Protein AF-A0A396YQP3-F1 (afdb_monomer_lite)

Sequence (193 aa):
MCEIFDFIEGYGLYNLMKDAFTGGLAYLTYWTARSALNTWKKELAGKDKYMLSKRILMNIYSYRADIRQLRTPIQFAEIGYGSDRASQQEDSILNNRWQAVSDQFSKLELDFLEAIVVYGNHMNEYLKKLQSYHWNLWITYLGYTVNKDKGTREGLYSKLFYNIQDVSGSEDLELKDLVQAIEHLLENYLSRN

Structure (mmCIF, N/CA/C/O backbone):
data_AF-A0A396YQP3-F1
#
_entry.id   AF-A0A396YQP3-F1
#
loop_
_atom_site.group_PDB
_atom_site.id
_atom_site.type_symbol
_atom_site.label_atom_id
_atom_site.label_alt_id
_atom_site.label_comp_id
_atom_site.label_asym_id
_atom_site.label_entity_id
_atom_site.label_seq_id
_atom_site.pdbx_PDB_ins_code
_atom_site.Cartn_x
_atom_site.Cartn_y
_atom_site.Cartn_z
_atom_site.occupancy
_atom_site.B_iso_or_equiv
_atom_site.auth_seq_id
_atom_site.auth_comp_id
_atom_site.auth_asym_id
_atom_site.auth_atom_id
_atom_site.pdbx_PDB_model_num
ATOM 1 N N . MET A 1 1 ? 36.920 7.978 -78.384 1.00 51.62 1 MET A N 1
ATOM 2 C CA . MET A 1 1 ? 36.629 6.723 -77.652 1.00 51.62 1 MET A CA 1
ATOM 3 C C . MET A 1 1 ? 37.117 6.776 -76.199 1.00 51.62 1 MET A C 1
ATOM 5 O O . MET A 1 1 ? 36.498 6.116 -75.384 1.00 51.62 1 MET A O 1
ATOM 9 N N . CYS A 1 2 ? 38.125 7.597 -75.851 1.00 56.06 2 CYS A N 1
ATOM 10 C CA . CYS A 1 2 ? 38.548 7.800 -74.453 1.00 56.06 2 CYS A CA 1
ATOM 11 C C . CYS A 1 2 ? 37.541 8.599 -73.598 1.00 56.06 2 CYS A C 1
ATOM 13 O O . CYS A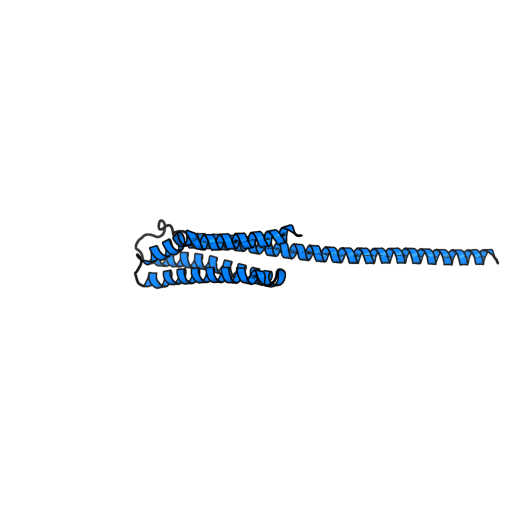 1 2 ? 37.224 8.173 -72.500 1.00 56.06 2 CYS A O 1
ATOM 15 N N . GLU A 1 3 ? 36.927 9.666 -74.125 1.00 53.19 3 GLU A N 1
ATOM 16 C CA . GLU A 1 3 ? 36.041 10.536 -73.317 1.00 53.19 3 GLU A CA 1
ATOM 17 C C . GLU A 1 3 ? 34.741 9.869 -72.819 1.00 53.19 3 GLU A C 1
ATOM 19 O O . GLU A 1 3 ? 34.180 10.272 -71.805 1.00 53.19 3 GLU A O 1
ATOM 24 N N . ILE A 1 4 ? 34.257 8.824 -73.503 1.00 56.56 4 ILE A N 1
ATOM 25 C CA . ILE A 1 4 ? 33.073 8.060 -73.066 1.00 56.56 4 ILE A CA 1
ATOM 26 C C . ILE A 1 4 ? 33.443 7.098 -71.927 1.00 56.56 4 ILE A C 1
ATOM 28 O O . ILE A 1 4 ? 32.621 6.838 -71.054 1.00 56.56 4 ILE A O 1
ATOM 32 N N . PHE A 1 5 ? 34.680 6.594 -71.913 1.00 54.44 5 PHE A N 1
ATOM 33 C CA . PHE A 1 5 ? 35.165 5.686 -70.877 1.00 54.44 5 PHE A CA 1
ATOM 34 C C . PHE A 1 5 ? 35.395 6.441 -69.558 1.00 54.44 5 PHE A C 1
ATOM 36 O O . PHE A 1 5 ? 34.906 6.005 -68.518 1.00 54.44 5 PHE A O 1
ATOM 43 N N . ASP A 1 6 ? 35.980 7.642 -69.629 1.00 56.50 6 ASP A N 1
ATOM 44 C CA . ASP A 1 6 ? 36.178 8.529 -68.471 1.00 56.50 6 ASP A CA 1
ATOM 45 C C . ASP A 1 6 ? 34.841 9.005 -67.859 1.00 56.50 6 ASP A C 1
ATOM 47 O O . ASP A 1 6 ? 34.700 9.118 -66.639 1.00 56.50 6 ASP A O 1
ATOM 51 N N . PHE A 1 7 ? 33.815 9.236 -68.691 1.00 55.84 7 PHE A N 1
ATOM 52 C CA . PHE A 1 7 ? 32.469 9.598 -68.228 1.00 55.84 7 PHE A CA 1
ATOM 53 C C . PHE A 1 7 ? 31.749 8.430 -67.529 1.00 55.84 7 PHE A C 1
ATOM 55 O O . PHE A 1 7 ? 31.071 8.643 -66.522 1.00 55.84 7 PHE A O 1
ATOM 62 N N . ILE A 1 8 ? 31.909 7.195 -68.024 1.00 59.94 8 ILE A N 1
ATOM 63 C CA . ILE A 1 8 ? 31.316 5.984 -67.428 1.00 59.94 8 ILE A CA 1
ATOM 64 C C . ILE A 1 8 ? 31.996 5.635 -66.095 1.00 59.94 8 ILE A C 1
ATOM 66 O O . ILE A 1 8 ? 31.300 5.325 -65.123 1.00 59.94 8 ILE A O 1
ATOM 70 N N . GLU A 1 9 ? 33.326 5.742 -66.008 1.00 61.75 9 GLU A N 1
ATOM 71 C CA . GLU A 1 9 ? 34.064 5.531 -64.755 1.00 61.75 9 GLU A CA 1
ATOM 72 C C . GLU A 1 9 ? 33.707 6.586 -63.695 1.00 61.75 9 GLU A C 1
ATOM 74 O O . GLU A 1 9 ? 33.453 6.239 -62.537 1.00 61.75 9 GLU A O 1
ATOM 79 N N . GLY A 1 10 ? 33.571 7.859 -64.090 1.00 66.31 10 GLY A N 1
ATOM 80 C CA . GLY A 1 10 ? 33.130 8.934 -63.195 1.00 66.31 10 GLY A CA 1
ATOM 81 C C . GLY A 1 10 ? 31.710 8.735 -62.646 1.00 66.31 10 GLY A C 1
ATOM 82 O O . GLY A 1 10 ? 31.458 8.977 -61.462 1.00 66.31 10 GLY A O 1
ATOM 83 N N . TYR A 1 11 ? 30.783 8.234 -63.472 1.00 70.69 11 TYR A N 1
ATOM 84 C CA . TYR A 1 11 ? 29.400 7.955 -63.062 1.00 70.69 11 TYR A CA 1
ATOM 85 C C . TYR A 1 11 ? 29.303 6.759 -62.100 1.00 70.69 11 TYR A C 1
ATOM 87 O O . TYR A 1 11 ? 28.527 6.786 -61.141 1.00 70.69 11 TYR A O 1
ATOM 95 N N . GLY A 1 12 ? 30.113 5.717 -62.324 1.00 73.31 12 GLY A N 1
ATOM 96 C CA . GLY A 1 12 ? 30.209 4.555 -61.436 1.00 73.31 12 GLY A CA 1
ATOM 97 C C . GLY A 1 12 ? 30.782 4.911 -60.062 1.00 73.31 12 GLY A C 1
ATOM 98 O O . GLY A 1 12 ? 30.216 4.521 -59.038 1.00 73.31 12 GLY A O 1
ATOM 99 N N . LEU A 1 13 ? 31.849 5.718 -60.029 1.00 74.25 13 LEU A N 1
ATOM 100 C CA . LEU A 1 13 ? 32.476 6.176 -58.786 1.00 74.25 13 LEU A CA 1
ATOM 101 C C . LEU A 1 13 ? 31.535 7.076 -57.962 1.00 74.25 13 LEU A C 1
ATOM 103 O O . LEU A 1 13 ? 31.462 6.941 -56.740 1.00 74.25 13 LEU A O 1
ATOM 107 N N . TYR A 1 14 ? 30.777 7.964 -58.620 1.00 80.62 14 TYR A N 1
ATOM 108 C CA . TYR A 1 14 ? 29.777 8.816 -57.966 1.00 80.62 14 TYR A CA 1
ATOM 109 C C . TYR A 1 14 ? 28.646 8.002 -57.326 1.00 80.62 14 TYR A C 1
ATOM 111 O O . TYR A 1 14 ? 28.297 8.246 -56.170 1.00 80.62 14 TYR A O 1
ATOM 119 N N . ASN A 1 15 ? 28.097 7.016 -58.042 1.00 81.25 15 ASN A N 1
ATOM 120 C CA . ASN A 1 15 ? 27.035 6.162 -57.507 1.00 81.25 15 ASN A CA 1
ATOM 121 C C . ASN A 1 15 ? 27.530 5.324 -56.319 1.00 81.25 15 ASN A C 1
ATOM 123 O O . ASN A 1 15 ? 26.859 5.282 -55.293 1.00 81.25 15 ASN A O 1
ATOM 127 N N . LEU A 1 16 ? 28.744 4.767 -56.395 1.00 78.75 16 LEU A N 1
ATOM 128 C CA . LEU A 1 16 ? 29.364 4.054 -55.272 1.00 78.75 16 LEU A CA 1
ATOM 129 C C . LEU A 1 16 ? 29.562 4.951 -54.042 1.00 78.75 16 LEU A C 1
ATOM 131 O O . LEU A 1 16 ? 29.260 4.537 -52.923 1.00 78.75 16 LEU A O 1
ATOM 135 N N . MET A 1 17 ? 30.029 6.190 -54.228 1.00 81.62 17 MET A N 1
ATOM 136 C CA . MET A 1 17 ? 30.163 7.152 -53.127 1.00 81.62 17 MET A CA 1
ATOM 137 C C . MET A 1 17 ? 28.805 7.548 -52.536 1.00 81.62 17 MET A C 1
ATOM 139 O O . MET A 1 17 ? 28.664 7.630 -51.315 1.00 81.62 17 MET A O 1
ATOM 143 N N . LYS A 1 18 ? 27.793 7.767 -53.380 1.00 84.12 18 LYS A N 1
ATOM 144 C CA . LYS A 1 18 ? 26.427 8.094 -52.958 1.00 84.12 18 LYS A CA 1
AT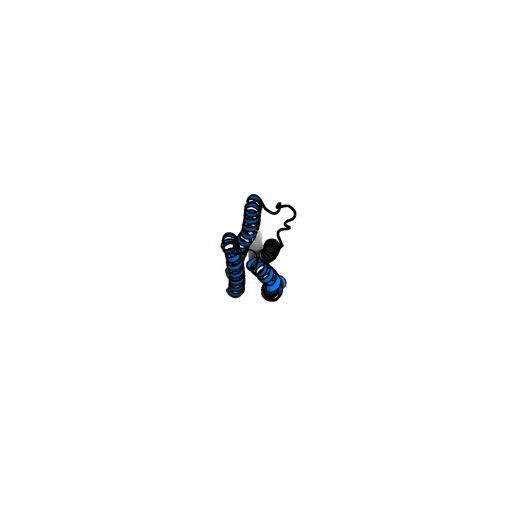OM 145 C C . LYS A 1 18 ? 25.785 6.951 -52.171 1.00 84.12 18 LYS A C 1
ATOM 147 O O . LYS A 1 18 ? 25.151 7.206 -51.145 1.00 84.12 18 LYS A O 1
ATOM 152 N N . ASP A 1 19 ? 25.972 5.711 -52.607 1.00 83.62 19 ASP A N 1
ATOM 153 C CA . ASP A 1 19 ? 25.446 4.527 -51.929 1.00 83.62 19 ASP A CA 1
ATOM 154 C C . ASP A 1 19 ? 26.184 4.275 -50.610 1.00 83.62 19 ASP A C 1
ATOM 156 O O . ASP A 1 19 ? 25.544 4.000 -49.594 1.00 83.62 19 ASP A O 1
ATOM 160 N N . ALA A 1 20 ? 27.506 4.480 -50.571 1.00 82.25 20 ALA A N 1
ATOM 161 C CA . ALA A 1 20 ? 28.285 4.428 -49.333 1.00 82.25 20 ALA A CA 1
ATOM 162 C C . ALA A 1 20 ? 27.837 5.500 -48.326 1.00 82.25 20 ALA A C 1
ATOM 164 O O . ALA A 1 20 ? 27.684 5.213 -47.137 1.00 82.25 20 ALA A O 1
ATOM 165 N N . PHE A 1 21 ? 27.564 6.721 -48.793 1.00 86.94 21 PHE A N 1
ATOM 166 C CA . PHE A 1 21 ? 27.053 7.800 -47.950 1.00 86.94 21 PHE A CA 1
ATOM 167 C C . PHE A 1 21 ? 25.638 7.502 -47.440 1.00 86.94 21 PHE A C 1
ATOM 169 O O . PHE A 1 21 ? 25.362 7.645 -46.249 1.00 86.94 21 PHE A O 1
ATOM 176 N N . THR A 1 22 ? 24.753 7.014 -48.310 1.00 86.62 22 THR A N 1
ATOM 177 C CA . THR A 1 22 ? 23.375 6.649 -47.947 1.00 86.62 22 THR A CA 1
ATOM 178 C C . THR A 1 22 ? 23.355 5.470 -46.965 1.00 86.62 22 THR A C 1
ATOM 180 O O . THR A 1 22 ? 22.610 5.498 -45.985 1.00 86.62 22 THR A O 1
ATOM 183 N N . GLY A 1 23 ? 24.221 4.470 -47.158 1.00 85.94 23 GLY A N 1
ATOM 184 C CA . GLY A 1 23 ? 24.411 3.355 -46.227 1.00 85.94 23 GLY A CA 1
ATOM 185 C C . GLY A 1 23 ? 24.974 3.800 -44.875 1.00 85.94 23 GLY A C 1
ATOM 186 O O . GLY A 1 23 ? 24.492 3.358 -43.832 1.00 85.94 23 GLY A O 1
ATOM 187 N N . GLY A 1 24 ? 25.934 4.730 -44.877 1.00 82.12 24 GLY A N 1
ATOM 188 C CA . GLY A 1 24 ? 26.465 5.348 -43.660 1.00 82.12 24 GLY A CA 1
ATOM 189 C C . GLY A 1 24 ? 25.394 6.106 -42.872 1.00 82.12 24 GLY A C 1
ATOM 190 O O . GLY A 1 24 ? 25.274 5.923 -41.660 1.00 82.12 24 GLY A O 1
ATOM 191 N N . LEU A 1 25 ? 24.555 6.889 -43.557 1.00 83.56 25 LEU A N 1
ATOM 192 C CA . LEU A 1 25 ? 23.411 7.565 -42.940 1.00 83.56 25 LEU A CA 1
ATOM 193 C C . LEU A 1 25 ? 22.402 6.566 -42.362 1.00 83.56 25 LEU A C 1
ATOM 195 O O . LEU A 1 25 ? 22.003 6.712 -41.209 1.00 83.56 25 LEU A O 1
ATOM 199 N N . ALA A 1 26 ? 22.041 5.522 -43.112 1.00 83.88 26 ALA A N 1
ATOM 200 C CA . ALA A 1 26 ? 21.119 4.489 -42.641 1.00 83.88 26 ALA A CA 1
ATOM 201 C C . ALA A 1 26 ? 21.642 3.773 -41.382 1.00 83.88 26 ALA A C 1
ATOM 203 O O . ALA A 1 26 ? 20.882 3.526 -40.443 1.00 83.88 26 ALA A O 1
ATOM 204 N N . TYR A 1 27 ? 22.948 3.496 -41.321 1.00 87.75 27 TYR A N 1
ATOM 205 C CA . TYR A 1 27 ? 23.588 2.913 -40.143 1.00 87.75 27 TYR A CA 1
ATOM 206 C C . TYR A 1 27 ? 23.539 3.849 -38.924 1.00 87.75 27 TYR A C 1
ATOM 208 O O . TYR A 1 27 ? 23.185 3.414 -37.825 1.00 87.75 27 TYR A O 1
ATOM 216 N N . LEU A 1 28 ? 23.823 5.143 -39.108 1.00 82.69 28 LEU A N 1
ATOM 217 C CA . LEU A 1 28 ? 23.719 6.144 -38.039 1.00 82.69 28 LEU A CA 1
ATOM 218 C C . LEU A 1 28 ? 22.277 6.293 -37.534 1.00 82.69 28 LEU A C 1
ATOM 220 O O . LEU A 1 28 ? 22.048 6.352 -36.323 1.00 82.69 28 LEU A O 1
ATOM 224 N N . THR A 1 29 ? 21.289 6.292 -38.433 1.00 82.81 29 THR A N 1
ATOM 225 C CA . THR A 1 29 ? 19.867 6.311 -38.061 1.00 82.81 29 THR A CA 1
ATOM 226 C C . THR A 1 29 ? 19.481 5.055 -37.280 1.00 82.81 29 THR A C 1
ATOM 228 O O . THR A 1 29 ? 18.824 5.151 -36.246 1.00 82.81 29 THR A O 1
ATOM 231 N N . TYR A 1 30 ? 19.935 3.875 -37.708 1.00 88.75 30 TYR A N 1
ATOM 232 C CA . TYR A 1 30 ? 19.693 2.628 -36.981 1.00 88.75 30 TYR A CA 1
ATOM 233 C C . TYR A 1 30 ? 20.299 2.657 -35.569 1.00 88.75 30 TYR A C 1
ATOM 235 O O . TYR A 1 30 ? 19.640 2.293 -34.591 1.00 88.75 30 TYR A O 1
ATOM 243 N N . TRP A 1 31 ? 21.544 3.118 -35.440 1.00 87.19 31 TRP A N 1
ATOM 244 C CA . TRP A 1 31 ? 22.248 3.159 -34.160 1.00 87.19 31 TRP A CA 1
ATOM 245 C C . TRP A 1 31 ? 21.629 4.163 -33.177 1.00 87.19 31 TRP A C 1
ATOM 247 O O . TRP A 1 31 ? 21.433 3.846 -31.998 1.00 87.19 31 TRP A O 1
ATOM 257 N N . THR A 1 32 ? 21.261 5.351 -33.660 1.00 85.12 32 THR A N 1
ATOM 258 C CA . THR A 1 32 ? 20.575 6.366 -32.847 1.00 85.12 32 THR A CA 1
ATOM 259 C C . THR A 1 32 ? 19.182 5.899 -32.425 1.00 85.12 32 THR A C 1
ATOM 261 O O . THR A 1 32 ? 18.857 5.996 -31.243 1.00 85.12 32 THR A O 1
ATOM 264 N N . ALA A 1 33 ? 18.401 5.285 -33.322 1.00 86.06 33 ALA A N 1
ATOM 265 C CA . ALA A 1 33 ? 17.095 4.709 -32.993 1.00 86.06 33 ALA A CA 1
ATOM 266 C C . ALA A 1 33 ? 17.195 3.592 -31.939 1.00 86.06 33 ALA A C 1
ATOM 268 O O . ALA A 1 33 ? 16.410 3.551 -30.989 1.00 86.06 33 ALA A O 1
ATOM 269 N N . ARG A 1 34 ? 18.196 2.709 -32.053 1.00 84.44 34 ARG A N 1
ATOM 270 C CA . ARG A 1 34 ? 18.444 1.651 -31.062 1.00 84.44 34 ARG A CA 1
ATOM 271 C C . ARG A 1 34 ? 18.805 2.225 -29.690 1.00 84.44 34 ARG A C 1
ATOM 273 O O . ARG A 1 34 ? 18.342 1.718 -28.669 1.00 84.44 34 ARG A O 1
ATOM 280 N N . SER A 1 35 ? 19.621 3.273 -29.665 1.00 78.75 35 SER A N 1
ATOM 281 C CA . SER A 1 35 ? 20.033 3.939 -28.426 1.00 78.75 35 SER A CA 1
ATOM 282 C C . SER A 1 35 ? 18.861 4.676 -27.776 1.00 78.75 35 SER A C 1
ATOM 284 O O . SER A 1 35 ? 18.627 4.500 -26.583 1.00 78.75 35 SER A O 1
ATOM 286 N N . ALA A 1 36 ? 18.060 5.396 -28.568 1.00 75.44 36 ALA A N 1
ATOM 287 C CA . ALA A 1 36 ? 16.841 6.059 -28.113 1.00 75.44 36 ALA A CA 1
ATOM 288 C C . ALA A 1 36 ? 15.841 5.062 -27.509 1.00 75.44 36 ALA A C 1
ATOM 290 O O . ALA A 1 36 ? 15.339 5.288 -26.413 1.00 75.44 36 ALA A O 1
ATOM 291 N N . LEU A 1 37 ? 15.626 3.912 -28.158 1.00 81.00 37 LEU A N 1
ATOM 292 C CA . LEU A 1 37 ? 14.744 2.863 -27.642 1.00 81.00 37 LEU A CA 1
ATOM 293 C C . LEU A 1 37 ? 15.210 2.328 -26.280 1.00 81.00 37 LEU A C 1
ATOM 295 O O . LEU A 1 37 ? 14.394 2.084 -25.392 1.00 81.00 37 LEU A O 1
ATOM 299 N N . ASN A 1 38 ? 16.517 2.136 -26.105 1.00 74.56 38 ASN A N 1
ATOM 300 C CA . ASN A 1 38 ? 17.069 1.682 -24.831 1.00 74.56 38 ASN A CA 1
ATOM 301 C C . ASN A 1 38 ? 16.907 2.736 -23.732 1.00 74.56 38 ASN A C 1
ATOM 303 O O . ASN A 1 38 ? 16.587 2.377 -22.599 1.00 74.56 38 ASN A O 1
ATOM 307 N N . THR A 1 39 ? 17.096 4.016 -24.056 1.00 75.81 39 THR A N 1
ATOM 308 C CA . THR A 1 39 ? 16.854 5.124 -23.124 1.00 75.81 39 THR A CA 1
ATOM 309 C C . THR A 1 39 ? 15.382 5.196 -22.731 1.00 75.81 39 THR A C 1
ATOM 311 O O . THR A 1 39 ? 15.079 5.186 -21.544 1.00 75.81 39 THR A O 1
ATOM 314 N N . TRP A 1 40 ? 14.461 5.130 -23.694 1.00 76.12 40 TRP A N 1
ATOM 315 C CA . TRP A 1 40 ? 13.021 5.154 -23.421 1.00 76.12 40 TRP A CA 1
ATOM 316 C C . TRP A 1 40 ? 12.579 3.994 -22.539 1.00 76.12 40 TRP A C 1
ATOM 318 O O . TRP A 1 40 ? 11.800 4.185 -21.615 1.00 76.12 40 TRP A O 1
ATOM 328 N N . LYS A 1 41 ? 13.111 2.787 -22.768 1.00 70.75 41 LYS A N 1
ATOM 329 C CA . LYS A 1 41 ? 12.841 1.637 -21.894 1.00 70.75 41 LYS A CA 1
ATOM 330 C C . LYS A 1 41 ? 13.290 1.886 -20.454 1.00 70.75 41 LYS A C 1
ATOM 332 O O . LYS A 1 41 ? 12.586 1.489 -19.530 1.00 70.75 41 LYS A O 1
ATOM 337 N N . LYS A 1 42 ? 14.444 2.532 -20.257 1.00 75.94 42 LYS A N 1
ATOM 338 C CA . LYS A 1 42 ? 14.938 2.892 -18.920 1.00 75.94 42 LYS A CA 1
ATOM 339 C C . LYS A 1 42 ? 14.064 3.961 -18.266 1.00 75.94 42 LYS A C 1
ATOM 341 O O . LYS A 1 42 ? 13.711 3.804 -17.104 1.00 75.94 42 LYS A O 1
ATOM 346 N N . GLU A 1 43 ? 13.678 4.993 -19.010 1.00 75.81 43 GLU A N 1
ATOM 347 C CA . GLU A 1 43 ? 12.790 6.058 -18.527 1.00 75.81 43 GLU A CA 1
ATOM 348 C C . GLU A 1 43 ? 11.402 5.524 -18.154 1.00 75.81 43 GLU A C 1
ATOM 350 O O . GLU A 1 43 ? 10.888 5.849 -17.087 1.00 75.81 43 GLU A O 1
ATOM 355 N N . LEU A 1 44 ? 10.820 4.654 -18.987 1.00 71.38 44 LEU A N 1
ATOM 356 C CA . LEU A 1 44 ? 9.555 3.968 -18.707 1.00 71.38 44 LEU A CA 1
ATOM 357 C C . LEU A 1 44 ? 9.652 3.131 -17.430 1.00 71.38 44 LEU A C 1
ATOM 359 O O . LEU A 1 44 ? 8.838 3.299 -16.529 1.00 71.38 44 LEU A O 1
ATOM 363 N N . ALA A 1 45 ? 10.698 2.310 -17.301 1.00 75.94 45 ALA A N 1
ATOM 364 C CA . ALA A 1 45 ? 10.912 1.513 -16.096 1.00 75.94 45 ALA A CA 1
ATOM 365 C C . ALA A 1 45 ? 11.113 2.383 -14.839 1.00 75.94 45 ALA A C 1
ATOM 367 O O . ALA A 1 45 ? 10.658 2.019 -13.755 1.00 75.94 45 ALA A O 1
ATOM 368 N N . GLY A 1 46 ? 11.784 3.533 -14.968 1.00 81.44 46 GLY A N 1
ATOM 369 C CA . GLY A 1 46 ? 11.930 4.508 -13.885 1.00 81.44 46 GLY A CA 1
ATOM 370 C C . GLY A 1 46 ? 10.596 5.150 -13.498 1.00 81.44 46 GLY A C 1
ATOM 371 O O . GLY A 1 46 ? 10.284 5.261 -12.313 1.00 81.44 46 GLY A O 1
ATOM 372 N N . LYS A 1 47 ? 9.775 5.508 -14.490 1.00 81.62 47 LYS A N 1
ATOM 373 C CA . LYS A 1 47 ? 8.446 6.091 -14.289 1.00 81.62 47 LYS A CA 1
ATOM 374 C C . LYS A 1 47 ? 7.483 5.113 -13.622 1.00 81.62 47 LYS A C 1
ATOM 376 O O . LYS A 1 47 ? 6.777 5.516 -12.701 1.00 81.62 47 LYS A O 1
ATOM 381 N N . ASP A 1 48 ? 7.473 3.850 -14.037 1.00 83.69 48 ASP A N 1
ATOM 382 C CA . ASP A 1 48 ? 6.605 2.826 -13.447 1.00 83.69 48 ASP A CA 1
ATOM 383 C C . ASP A 1 48 ? 6.960 2.595 -11.974 1.00 83.69 48 ASP A C 1
ATOM 385 O O . ASP A 1 48 ? 6.085 2.626 -11.109 1.00 83.69 48 ASP A O 1
ATOM 389 N N . LYS A 1 49 ? 8.261 2.501 -11.662 1.00 84.06 49 LYS A N 1
ATOM 390 C CA . LYS A 1 49 ? 8.757 2.450 -10.277 1.00 84.06 49 LYS A CA 1
ATOM 391 C C . LYS A 1 49 ? 8.352 3.685 -9.475 1.00 84.06 49 LYS A C 1
ATOM 393 O O . LYS A 1 49 ? 7.866 3.558 -8.358 1.00 84.06 49 LYS A O 1
ATOM 398 N N . TYR A 1 50 ? 8.516 4.882 -10.036 1.00 81.69 50 TYR A N 1
ATOM 399 C CA . TYR A 1 50 ? 8.109 6.123 -9.374 1.00 81.69 50 TYR A CA 1
ATOM 400 C C . TYR A 1 50 ? 6.607 6.130 -9.050 1.00 81.69 50 TYR A C 1
ATOM 402 O O . TYR A 1 50 ? 6.206 6.458 -7.931 1.00 81.69 50 TYR A O 1
ATOM 410 N N . MET A 1 51 ? 5.772 5.751 -10.020 1.00 86.06 51 MET A N 1
ATOM 411 C CA . MET A 1 51 ? 4.319 5.724 -9.863 1.00 86.06 51 MET A CA 1
ATOM 412 C C . MET A 1 51 ? 3.885 4.697 -8.817 1.00 86.06 51 MET A C 1
ATOM 414 O O . MET A 1 51 ? 3.017 5.010 -8.002 1.00 86.06 51 MET A O 1
ATOM 418 N N . LEU A 1 52 ? 4.517 3.520 -8.795 1.00 88.81 52 LEU A N 1
ATOM 419 C CA . LEU A 1 52 ? 4.275 2.492 -7.786 1.00 88.81 52 LEU A CA 1
ATOM 420 C C . LEU A 1 52 ? 4.657 2.981 -6.382 1.00 88.81 52 LEU A C 1
ATOM 422 O O . LEU A 1 52 ? 3.817 2.949 -5.484 1.00 88.81 52 LEU A O 1
ATOM 426 N N . SER A 1 53 ? 5.866 3.527 -6.202 1.00 84.81 53 SER A N 1
ATOM 427 C CA . SER A 1 53 ? 6.302 4.116 -4.926 1.00 84.81 53 SER A CA 1
ATOM 428 C C . SER A 1 53 ? 5.330 5.190 -4.431 1.00 84.81 53 SER A C 1
ATOM 430 O O . SER A 1 53 ? 4.915 5.181 -3.273 1.00 84.81 53 SER A O 1
ATOM 432 N N . LYS A 1 54 ? 4.929 6.112 -5.315 1.00 85.44 54 LYS A N 1
ATOM 433 C CA . LYS A 1 54 ? 3.985 7.186 -4.987 1.00 85.44 54 LYS A CA 1
ATOM 434 C C . LYS A 1 54 ? 2.624 6.634 -4.563 1.00 85.44 54 LYS A C 1
ATOM 436 O O . LYS A 1 54 ? 2.034 7.144 -3.612 1.00 85.44 54 LYS A O 1
ATOM 441 N N . ARG A 1 55 ? 2.124 5.611 -5.260 1.00 91.19 55 ARG A N 1
ATOM 442 C CA . ARG A 1 55 ? 0.828 4.988 -4.969 1.00 91.19 55 ARG A CA 1
ATOM 443 C C . ARG A 1 55 ? 0.837 4.283 -3.615 1.00 91.19 55 ARG A C 1
ATOM 445 O O . ARG A 1 55 ? -0.063 4.535 -2.819 1.00 91.19 55 ARG A O 1
ATOM 452 N N . ILE A 1 56 ? 1.898 3.528 -3.317 1.00 88.19 56 ILE A N 1
ATOM 453 C CA . ILE A 1 56 ? 2.117 2.900 -2.005 1.00 88.19 56 ILE A CA 1
ATOM 454 C C . ILE A 1 56 ? 2.110 3.958 -0.902 1.00 88.19 56 ILE A C 1
ATOM 456 O O . ILE A 1 56 ? 1.358 3.830 0.058 1.00 88.19 56 ILE A O 1
ATOM 460 N N . LEU A 1 57 ? 2.888 5.035 -1.059 1.00 83.88 57 LEU A N 1
ATOM 461 C CA . LEU A 1 57 ? 2.944 6.123 -0.078 1.00 83.88 57 LEU A CA 1
ATOM 462 C C . LEU A 1 57 ? 1.563 6.728 0.172 1.00 83.88 57 LEU A C 1
ATOM 464 O O . LEU A 1 57 ? 1.110 6.783 1.313 1.00 83.88 57 LEU A O 1
ATOM 468 N N . MET A 1 58 ? 0.864 7.134 -0.890 1.00 87.06 58 MET A N 1
ATOM 469 C CA . MET A 1 58 ? -0.486 7.690 -0.774 1.00 87.06 58 MET A CA 1
ATOM 470 C C . MET A 1 58 ? -1.431 6.726 -0.051 1.00 87.06 58 MET A C 1
ATOM 472 O O . MET A 1 58 ? -2.146 7.139 0.860 1.00 87.06 58 MET A O 1
ATOM 476 N N . ASN A 1 59 ? -1.394 5.440 -0.406 1.00 89.06 59 ASN A N 1
ATOM 477 C CA . ASN A 1 59 ? -2.284 4.445 0.175 1.00 89.06 59 ASN A CA 1
ATOM 478 C C . ASN A 1 59 ? -1.970 4.130 1.642 1.00 89.06 59 ASN A C 1
ATOM 480 O O . ASN A 1 59 ? -2.906 3.928 2.415 1.00 89.06 59 ASN A O 1
ATOM 484 N N . ILE A 1 60 ? -0.697 4.156 2.045 1.00 85.81 60 ILE A N 1
ATOM 485 C CA . ILE A 1 60 ? -0.271 4.052 3.449 1.00 85.81 60 ILE A CA 1
ATOM 486 C C . ILE A 1 60 ? -0.793 5.237 4.263 1.00 85.81 60 ILE A C 1
ATOM 488 O O . ILE A 1 60 ? -1.326 5.056 5.361 1.00 85.81 60 ILE A O 1
ATOM 492 N N . TYR A 1 61 ? -0.670 6.453 3.730 1.00 82.19 61 TYR A N 1
ATOM 493 C CA . TYR A 1 61 ? -1.156 7.656 4.400 1.00 82.19 61 TYR A CA 1
ATOM 494 C C . TYR A 1 61 ? -2.676 7.652 4.570 1.00 82.19 61 TYR A C 1
ATOM 496 O O . TYR A 1 61 ? -3.168 7.971 5.655 1.00 82.19 61 TYR A O 1
ATOM 504 N N . SER A 1 62 ? -3.412 7.243 3.536 1.00 86.81 62 SER A N 1
ATOM 505 C CA . SER A 1 62 ? -4.861 7.048 3.617 1.00 86.81 62 SER A CA 1
ATOM 506 C C . SER A 1 62 ? -5.227 5.977 4.645 1.00 86.81 62 SER A C 1
ATOM 508 O O . SER A 1 62 ? -6.049 6.243 5.514 1.00 86.81 62 SER A O 1
ATOM 510 N N . TYR A 1 63 ? -4.543 4.827 4.642 1.00 87.06 63 TYR A N 1
ATOM 511 C CA . TYR A 1 63 ? -4.775 3.757 5.620 1.00 87.06 63 TYR A CA 1
ATOM 512 C C . TYR A 1 63 ? -4.606 4.257 7.061 1.00 87.06 63 TYR A C 1
ATOM 514 O O . TYR A 1 63 ? -5.460 4.038 7.920 1.00 87.06 63 TYR A O 1
ATOM 522 N N . ARG A 1 64 ? -3.538 5.019 7.320 1.00 82.25 64 ARG A N 1
ATOM 523 C CA . ARG A 1 64 ? -3.296 5.644 8.624 1.00 82.25 64 ARG A CA 1
ATOM 524 C C . ARG A 1 64 ? -4.391 6.647 9.004 1.00 82.25 64 ARG A C 1
ATOM 526 O O . ARG A 1 64 ? -4.777 6.717 10.172 1.00 82.25 64 ARG A O 1
ATOM 533 N N . ALA A 1 65 ? -4.876 7.439 8.049 1.00 82.62 65 ALA A N 1
ATOM 534 C CA . ALA A 1 65 ? -5.957 8.390 8.286 1.00 82.62 65 ALA A CA 1
ATOM 535 C C . ALA A 1 65 ? -7.276 7.681 8.632 1.00 82.62 65 ALA A C 1
ATOM 537 O O . ALA A 1 65 ? -7.960 8.102 9.566 1.00 82.62 65 ALA A O 1
ATOM 538 N N . ASP A 1 66 ? -7.595 6.583 7.950 1.00 86.38 66 ASP A N 1
ATOM 539 C CA . ASP A 1 66 ? -8.810 5.802 8.193 1.00 86.38 66 ASP A CA 1
ATOM 540 C C . ASP A 1 66 ? -8.754 5.082 9.544 1.00 86.38 66 ASP A C 1
ATOM 542 O O . ASP A 1 66 ? -9.723 5.117 10.305 1.00 86.38 66 ASP A O 1
ATOM 546 N N . ILE A 1 67 ? -7.591 4.535 9.923 1.00 83.31 67 ILE A N 1
ATOM 547 C CA . ILE A 1 67 ? -7.374 4.009 11.279 1.00 83.31 67 ILE A CA 1
ATOM 548 C C . ILE A 1 67 ? -7.616 5.112 12.309 1.00 83.31 67 ILE A C 1
ATOM 550 O O . ILE A 1 67 ? -8.336 4.909 13.283 1.00 83.31 67 ILE A O 1
ATOM 554 N N . ARG A 1 68 ? -7.071 6.315 12.099 1.00 79.06 68 ARG A N 1
ATOM 555 C CA . ARG A 1 68 ? -7.294 7.439 13.018 1.00 79.06 68 ARG A CA 1
ATOM 556 C C . ARG A 1 68 ? -8.781 7.786 13.153 1.00 79.06 68 ARG A C 1
ATOM 558 O O . ARG A 1 68 ? -9.229 8.096 14.257 1.00 79.06 68 ARG A O 1
ATOM 565 N N . GLN A 1 69 ? -9.555 7.710 12.072 1.00 79.12 69 GLN A N 1
ATOM 566 C CA . GLN A 1 69 ? -11.006 7.922 12.110 1.00 79.12 69 GLN A CA 1
ATOM 567 C C . GLN A 1 69 ? -11.744 6.805 12.854 1.00 79.12 69 GLN A C 1
ATOM 569 O O . GLN A 1 69 ? -12.629 7.097 13.661 1.00 79.12 69 GLN A O 1
ATOM 574 N N . LEU A 1 70 ? -11.361 5.541 12.647 1.00 78.94 70 LEU A N 1
ATOM 575 C CA . LEU A 1 70 ? -11.890 4.400 13.401 1.00 78.94 70 LEU A CA 1
ATOM 576 C C . LEU A 1 70 ? -11.672 4.585 14.910 1.00 78.94 70 LEU A C 1
ATOM 578 O O . LEU A 1 70 ? -12.554 4.295 15.711 1.00 78.94 70 LEU A O 1
ATOM 582 N N . ARG A 1 71 ? -10.511 5.130 15.276 1.00 72.12 71 ARG A N 1
ATOM 583 C CA . ARG A 1 71 ? -10.084 5.376 16.656 1.00 72.12 71 ARG A CA 1
ATOM 584 C C . ARG A 1 71 ? -10.673 6.630 17.296 1.00 72.12 71 ARG A C 1
ATOM 586 O O . ARG A 1 71 ? -10.570 6.810 18.507 1.00 72.12 71 ARG A O 1
ATOM 593 N N . THR A 1 72 ? -11.249 7.523 16.498 1.00 69.31 72 THR A N 1
ATOM 594 C CA . THR A 1 72 ? -11.791 8.779 17.013 1.00 69.31 72 THR A CA 1
ATOM 595 C C . THR A 1 72 ? -13.115 8.498 17.727 1.00 69.31 72 THR A C 1
ATOM 597 O O . THR A 1 72 ? -14.003 7.916 17.091 1.00 69.31 72 THR A O 1
ATOM 600 N N . PRO A 1 73 ? -13.284 8.927 19.000 1.00 59.69 73 PRO A N 1
ATOM 601 C CA . PRO A 1 73 ? -14.547 8.801 19.717 1.00 59.69 73 PRO A CA 1
ATOM 602 C C . PRO A 1 73 ? -15.702 9.237 18.825 1.00 59.69 73 PRO A C 1
ATOM 604 O O . PRO A 1 73 ? -15.671 10.325 18.244 1.00 59.69 73 PRO A O 1
ATOM 607 N N . ILE A 1 74 ? -16.727 8.395 18.713 1.00 60.81 74 ILE A N 1
ATOM 608 C CA . ILE A 1 74 ? -18.006 8.839 18.173 1.00 60.81 74 ILE A CA 1
ATOM 609 C C . ILE A 1 74 ? -18.467 9.942 19.121 1.00 60.81 74 ILE A C 1
ATOM 611 O O . ILE A 1 74 ? -18.696 9.688 20.301 1.00 60.81 74 ILE A O 1
ATOM 615 N N . GLN A 1 75 ? -18.506 11.190 18.653 1.00 53.38 75 GLN A N 1
ATOM 616 C CA . GLN A 1 75 ? -19.067 12.268 19.451 1.00 53.38 75 GLN A CA 1
ATOM 617 C C . GLN A 1 75 ? -20.553 11.954 19.626 1.00 53.38 75 GLN A C 1
ATOM 619 O O . GLN A 1 75 ? -21.361 12.162 18.726 1.00 53.38 75 GLN A O 1
ATOM 624 N N . PHE A 1 76 ? -20.894 11.432 20.803 1.00 50.00 76 PHE A N 1
ATOM 625 C CA . PHE A 1 76 ? -22.236 11.085 21.275 1.00 50.00 76 PHE A CA 1
ATOM 626 C C . PHE A 1 76 ? -23.223 12.275 21.307 1.00 50.00 76 PHE A C 1
ATOM 628 O O . PHE A 1 76 ? -24.296 12.171 21.890 1.00 50.00 76 PHE A O 1
ATOM 635 N N . ALA A 1 77 ? -22.878 13.419 20.710 1.00 47.06 77 ALA A N 1
ATOM 636 C CA . ALA A 1 77 ? -23.691 14.627 20.723 1.00 47.06 77 ALA A CA 1
ATOM 637 C C . ALA A 1 77 ? -24.904 14.548 19.776 1.00 47.06 77 ALA A C 1
ATOM 639 O O . ALA A 1 77 ? -25.908 15.200 20.040 1.00 47.06 77 ALA A O 1
ATOM 640 N N . GLU A 1 78 ? -24.851 13.733 18.714 1.00 44.31 78 GLU A N 1
ATOM 641 C CA . GLU A 1 78 ? -25.967 13.581 17.757 1.00 44.31 78 GLU A CA 1
ATOM 642 C C . GLU A 1 78 ? -26.792 12.305 17.966 1.00 44.31 78 GLU A C 1
ATOM 644 O O . GLU A 1 78 ? -27.935 12.209 17.518 1.00 44.31 78 GLU A O 1
ATOM 649 N N . ILE A 1 79 ? -26.233 11.318 18.667 1.00 54.75 79 ILE A N 1
ATOM 650 C CA . ILE A 1 79 ? -26.867 10.019 18.876 1.00 54.75 79 ILE A CA 1
ATOM 651 C C . ILE A 1 79 ? -27.554 10.060 20.241 1.00 54.75 79 ILE A C 1
ATOM 653 O O . ILE A 1 79 ? -26.940 9.766 21.262 1.00 54.75 79 ILE A O 1
ATOM 657 N N . GLY A 1 80 ? -28.815 10.501 20.264 1.00 47.88 80 GLY A N 1
ATOM 658 C CA . GLY A 1 80 ? -29.592 10.699 21.491 1.00 47.88 80 GLY A CA 1
ATOM 659 C C . GLY A 1 80 ? -29.431 9.548 22.492 1.00 47.88 80 GLY A C 1
ATOM 660 O O . GLY A 1 80 ? -29.827 8.413 22.218 1.00 47.88 80 GLY A O 1
ATOM 661 N N . TYR A 1 81 ? -28.833 9.850 23.647 1.00 47.28 81 TYR A N 1
ATOM 662 C CA . TYR A 1 81 ? -28.600 8.892 24.725 1.00 47.28 81 TYR A CA 1
ATOM 663 C C . TYR A 1 81 ? -29.909 8.182 25.115 1.00 47.28 81 TYR A C 1
ATOM 665 O O . TYR A 1 81 ? -30.887 8.830 25.478 1.00 47.28 81 TYR A O 1
ATOM 673 N N . GLY A 1 82 ? -29.912 6.843 25.075 1.00 52.91 82 GLY A N 1
ATOM 674 C CA . GLY A 1 82 ? -30.933 6.018 25.738 1.00 52.91 82 GLY A CA 1
ATOM 675 C C . GLY A 1 82 ? -31.998 5.339 24.867 1.00 52.91 82 GLY A C 1
ATOM 676 O O . GLY A 1 82 ? -32.930 4.781 25.435 1.00 52.91 82 GLY A O 1
ATOM 677 N N . SER A 1 83 ? -31.891 5.332 23.531 1.00 56.38 83 SER A N 1
ATOM 678 C CA . SER A 1 83 ? -32.814 4.565 22.665 1.00 56.38 83 SER A CA 1
ATOM 679 C C . SER A 1 83 ? -32.112 3.435 21.902 1.00 56.38 83 SER A C 1
ATOM 681 O O . SER A 1 83 ? -30.955 3.580 21.519 1.00 56.38 83 SER A O 1
ATOM 683 N N . ASP A 1 84 ? -32.807 2.332 21.602 1.00 59.66 84 ASP A N 1
ATOM 684 C CA . ASP A 1 84 ? -32.268 1.229 20.777 1.00 59.66 84 ASP A CA 1
ATOM 685 C C . ASP A 1 84 ? -31.777 1.703 19.395 1.00 59.66 84 ASP A C 1
ATOM 687 O O . ASP A 1 84 ? -30.821 1.162 18.834 1.00 59.66 84 ASP A O 1
ATOM 691 N N . ARG A 1 85 ? -32.368 2.789 18.873 1.00 60.53 85 ARG A N 1
ATOM 692 C CA . ARG A 1 85 ? -31.935 3.453 17.632 1.00 60.53 85 ARG A CA 1
ATOM 693 C C . ARG A 1 85 ? -30.522 4.032 17.735 1.00 60.53 85 ARG A C 1
ATOM 695 O O . ARG A 1 85 ? -29.792 4.005 16.749 1.00 60.53 85 ARG A O 1
ATOM 702 N N . ALA A 1 86 ? -30.118 4.496 18.919 1.00 64.00 86 ALA A N 1
ATOM 703 C CA . ALA A 1 86 ? -28.770 5.000 19.163 1.00 64.00 86 ALA A CA 1
ATOM 704 C C . ALA A 1 86 ? -27.713 3.895 19.025 1.00 64.00 86 ALA A C 1
ATOM 706 O O . ALA A 1 86 ? -26.654 4.116 18.444 1.00 64.00 86 ALA A O 1
ATOM 707 N N . SER A 1 87 ? -28.026 2.684 19.502 1.00 66.31 87 SER A N 1
ATOM 708 C CA . SER A 1 87 ? -27.120 1.536 19.396 1.00 66.31 87 SER A CA 1
ATOM 709 C C . SER A 1 87 ? -26.939 1.083 17.948 1.00 66.31 87 SER A C 1
ATOM 711 O O . SER A 1 87 ? -25.810 0.850 17.526 1.00 66.31 87 SER A O 1
ATOM 713 N N . GLN A 1 88 ? -28.033 1.007 17.180 1.00 70.81 88 GLN A N 1
ATOM 714 C CA . GLN A 1 88 ? -27.997 0.611 15.766 1.00 70.81 88 GLN A CA 1
ATOM 715 C C . GLN A 1 88 ? -27.235 1.621 14.898 1.00 70.81 88 GLN A C 1
ATOM 717 O O . GLN A 1 88 ? -26.491 1.239 13.994 1.00 70.81 88 GLN A O 1
ATOM 722 N N . GLN A 1 89 ? -27.405 2.916 15.171 1.00 74.06 89 GLN A N 1
ATOM 723 C CA . GLN A 1 89 ? -26.699 3.972 14.449 1.00 74.06 89 GLN A CA 1
ATOM 724 C C . GLN A 1 89 ? -25.196 3.957 14.751 1.00 74.06 89 GLN A C 1
ATOM 726 O O . GLN A 1 89 ? -24.385 4.113 13.841 1.00 74.06 89 GLN A O 1
ATOM 731 N N . GLU A 1 90 ? -24.818 3.711 16.004 1.00 73.69 90 GLU A N 1
ATOM 732 C CA . GLU A 1 90 ? -23.426 3.525 16.413 1.00 73.69 90 GLU A CA 1
ATOM 733 C C . GLU A 1 90 ? -22.770 2.324 15.710 1.00 73.69 90 GLU A C 1
ATOM 735 O O . GLU A 1 90 ? -21.672 2.465 15.171 1.00 73.69 90 GLU A O 1
ATOM 740 N N . ASP A 1 91 ? -23.456 1.177 15.645 1.00 76.62 91 ASP A N 1
ATOM 741 C CA . ASP A 1 91 ? -22.948 -0.014 14.949 1.00 76.62 91 ASP A CA 1
ATOM 742 C C . ASP A 1 91 ? -22.758 0.246 13.453 1.00 76.62 91 ASP A C 1
ATOM 744 O O . ASP A 1 91 ? -21.726 -0.103 12.886 1.00 76.62 91 ASP A O 1
ATOM 748 N N . SER A 1 92 ? -23.710 0.935 12.819 1.00 81.69 92 SER A N 1
ATOM 749 C CA . SER A 1 92 ? -23.591 1.346 11.417 1.00 81.69 92 SER A CA 1
ATOM 750 C C . SER A 1 92 ? -22.369 2.241 11.181 1.00 81.69 92 SER A C 1
ATOM 752 O O . SER A 1 92 ? -21.582 1.993 10.267 1.00 81.69 92 SER A O 1
ATOM 754 N N . ILE A 1 93 ? -22.148 3.250 12.031 1.00 81.44 93 ILE A N 1
ATOM 755 C CA . ILE A 1 93 ? -20.997 4.159 11.913 1.00 81.44 93 ILE A CA 1
ATOM 756 C C . ILE A 1 93 ? -19.677 3.399 12.076 1.00 81.44 93 ILE A C 1
ATOM 758 O O . ILE A 1 93 ? -18.755 3.607 11.285 1.00 81.44 93 ILE A O 1
ATOM 762 N N . LEU A 1 94 ? -19.573 2.521 13.075 1.00 80.44 94 LEU A N 1
ATOM 763 C CA . LEU A 1 94 ? -18.364 1.729 13.305 1.00 80.44 94 LEU A CA 1
ATOM 764 C C . LEU A 1 94 ? -18.097 0.745 12.169 1.00 80.44 94 LEU A C 1
ATOM 766 O O . LEU A 1 94 ? -16.956 0.644 11.724 1.00 80.44 94 LEU A O 1
ATOM 770 N N . ASN A 1 95 ? -19.132 0.073 11.665 1.00 86.00 95 ASN A N 1
ATOM 771 C CA . ASN A 1 95 ? -19.016 -0.837 10.527 1.00 86.00 95 ASN A CA 1
ATOM 772 C C . ASN A 1 95 ? -18.540 -0.095 9.276 1.00 86.00 95 ASN A C 1
ATOM 774 O O . ASN A 1 95 ? -17.615 -0.557 8.616 1.00 86.00 95 ASN A O 1
ATOM 778 N N . ASN A 1 96 ? -19.098 1.085 8.992 1.00 88.69 96 ASN A N 1
ATOM 779 C CA . ASN A 1 96 ? -18.685 1.900 7.848 1.00 88.69 96 ASN A CA 1
ATOM 780 C C . ASN A 1 96 ? -17.224 2.362 7.973 1.00 88.69 96 ASN A C 1
ATOM 782 O O . ASN A 1 96 ? -16.471 2.320 7.001 1.00 88.69 96 ASN A O 1
ATOM 786 N N . ARG A 1 97 ? -16.797 2.776 9.174 1.00 86.44 97 ARG A N 1
ATOM 787 C CA . ARG A 1 97 ? -15.399 3.160 9.432 1.00 86.44 97 ARG A CA 1
ATOM 788 C C . ARG A 1 97 ? -14.450 1.974 9.294 1.00 86.44 97 ARG A C 1
ATOM 790 O O . ARG A 1 97 ? -13.383 2.120 8.706 1.00 86.44 97 ARG A O 1
ATOM 797 N N . TRP A 1 98 ? -14.831 0.807 9.811 1.00 89.25 98 TRP A N 1
ATOM 798 C CA . TRP A 1 98 ? -14.044 -0.412 9.649 1.00 89.25 98 TRP A CA 1
ATOM 799 C C . TRP A 1 98 ? -13.932 -0.813 8.176 1.00 89.25 98 TRP A C 1
ATOM 801 O O . TRP A 1 98 ? -12.846 -1.142 7.705 1.00 89.25 98 TRP A O 1
ATOM 811 N N . GLN A 1 99 ? -15.037 -0.736 7.435 1.00 93.19 99 GLN A N 1
ATOM 812 C CA . GLN A 1 99 ? -15.058 -1.051 6.013 1.00 93.19 99 GLN A CA 1
ATOM 813 C C . GLN A 1 99 ? -14.096 -0.155 5.226 1.00 93.19 99 GLN A C 1
ATOM 815 O O . GLN A 1 99 ? -13.313 -0.673 4.437 1.00 93.19 99 GLN A O 1
ATOM 820 N N . ALA A 1 100 ? -14.058 1.151 5.514 1.00 91.38 100 ALA A N 1
ATOM 821 C CA . ALA A 1 100 ? -13.084 2.059 4.905 1.00 91.38 100 ALA A CA 1
ATOM 822 C C . ALA A 1 100 ? -11.627 1.628 5.175 1.00 91.38 100 ALA A C 1
ATOM 824 O O . ALA A 1 100 ? -10.821 1.559 4.248 1.00 91.38 100 ALA A O 1
ATOM 825 N N . VAL A 1 101 ? -11.304 1.261 6.423 1.00 90.88 101 VAL A N 1
ATOM 826 C CA . VAL A 1 101 ? -9.975 0.742 6.798 1.00 90.88 101 VAL A CA 1
ATOM 827 C C . VAL A 1 101 ? -9.642 -0.544 6.036 1.00 90.88 101 VAL A C 1
ATOM 829 O O . VAL A 1 101 ? -8.532 -0.679 5.519 1.00 90.88 101 VAL A O 1
ATOM 832 N N . SER A 1 102 ? -10.588 -1.482 5.954 1.00 93.19 102 SER A N 1
ATOM 833 C CA . SER A 1 102 ? -10.399 -2.763 5.265 1.00 93.19 102 SER A CA 1
ATOM 834 C C . SER A 1 102 ? -10.201 -2.577 3.761 1.00 93.19 102 SER A C 1
ATOM 836 O O . SER A 1 102 ? -9.278 -3.156 3.191 1.00 93.19 102 SER A O 1
ATOM 838 N N . ASP A 1 103 ? -11.015 -1.737 3.121 1.00 94.62 103 ASP A N 1
ATOM 839 C CA . ASP A 1 103 ? -10.914 -1.451 1.688 1.00 94.62 103 ASP A CA 1
ATOM 840 C C . ASP A 1 103 ? -9.565 -0.806 1.352 1.00 94.62 103 ASP A C 1
ATOM 842 O O . ASP A 1 103 ? -8.928 -1.126 0.343 1.00 94.62 103 ASP A O 1
ATOM 846 N N . GLN A 1 104 ? -9.109 0.106 2.213 1.00 92.69 104 GLN A N 1
ATOM 847 C CA . GLN A 1 104 ? -7.831 0.777 2.038 1.00 92.69 104 GLN A CA 1
ATOM 848 C C . GLN A 1 104 ? -6.647 -0.172 2.264 1.00 92.69 104 GLN A C 1
ATOM 850 O O . GLN A 1 104 ? -5.661 -0.105 1.526 1.00 92.69 104 GLN A O 1
ATOM 855 N N . PHE A 1 105 ? -6.761 -1.097 3.219 1.00 93.31 105 PHE A N 1
ATOM 856 C CA . PHE A 1 105 ? -5.776 -2.155 3.425 1.00 93.31 105 PHE A CA 1
ATOM 857 C C . PHE A 1 105 ? -5.669 -3.086 2.210 1.00 93.31 105 PHE A C 1
ATOM 859 O O . PHE A 1 105 ? -4.559 -3.347 1.753 1.00 93.31 105 PHE A O 1
ATOM 866 N N . SER A 1 106 ? -6.789 -3.519 1.622 1.00 94.69 106 SER A N 1
ATOM 867 C CA . SER A 1 106 ? -6.773 -4.376 0.426 1.00 94.69 106 SER A CA 1
ATOM 868 C C . SER A 1 106 ? -6.085 -3.711 -0.770 1.00 94.69 106 SER A C 1
ATOM 870 O O . SER A 1 106 ? -5.322 -4.360 -1.485 1.00 94.69 106 SER A O 1
ATOM 872 N N . LYS A 1 107 ? -6.296 -2.404 -0.984 1.00 93.69 107 LYS A N 1
ATOM 873 C CA . LYS A 1 107 ? -5.566 -1.652 -2.025 1.00 93.69 107 LYS A CA 1
ATOM 874 C C . LYS A 1 107 ? -4.066 -1.635 -1.755 1.00 93.69 107 LYS A C 1
ATOM 876 O O . LYS A 1 107 ? -3.268 -1.836 -2.666 1.00 93.69 107 LYS A O 1
ATOM 881 N N . LEU A 1 108 ? -3.696 -1.395 -0.502 1.00 92.38 108 LEU A N 1
ATOM 8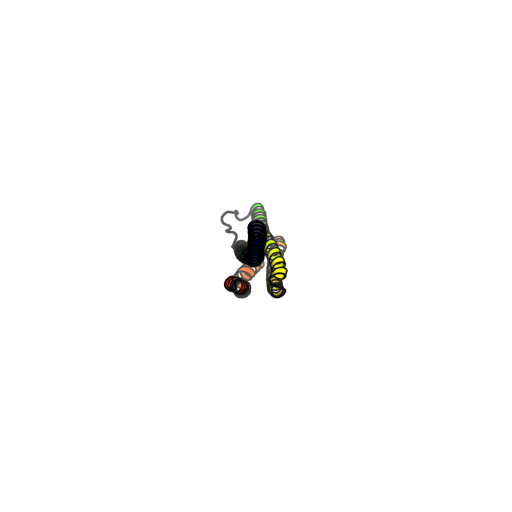82 C CA . LEU A 1 108 ? -2.304 -1.337 -0.094 1.00 92.38 108 LEU A CA 1
ATOM 883 C C . LEU A 1 108 ? -1.613 -2.702 -0.233 1.00 92.38 108 LEU A C 1
ATOM 885 O O . LEU A 1 108 ? -0.486 -2.769 -0.712 1.00 92.38 108 LEU A O 1
ATOM 889 N N . GLU A 1 109 ? -2.293 -3.792 0.116 1.00 93.25 109 GLU A N 1
ATOM 890 C CA . GLU A 1 109 ? -1.796 -5.156 -0.069 1.00 93.25 109 GLU A CA 1
ATOM 891 C C . GLU A 1 109 ? -1.517 -5.468 -1.546 1.00 93.25 109 GLU A C 1
ATOM 893 O O . GLU A 1 109 ? -0.444 -5.979 -1.869 1.00 93.25 109 GLU A O 1
ATOM 898 N N . LEU A 1 110 ? -2.424 -5.092 -2.453 1.00 95.12 110 LEU A N 1
ATOM 899 C CA . LEU A 1 110 ? -2.206 -5.235 -3.897 1.00 95.12 110 LEU A CA 1
ATOM 900 C C . LEU A 1 110 ? -0.968 -4.462 -4.370 1.00 95.12 110 LEU A C 1
ATOM 902 O O . LEU A 1 110 ? -0.154 -5.004 -5.120 1.00 95.12 110 LEU A O 1
ATOM 906 N N . ASP A 1 111 ? -0.786 -3.230 -3.894 1.00 93.12 111 ASP A N 1
ATOM 907 C CA . ASP A 1 111 ? 0.396 -2.436 -4.228 1.00 93.12 111 ASP A CA 1
ATOM 908 C C . ASP A 1 111 ? 1.690 -3.059 -3.696 1.00 93.12 111 ASP A C 1
ATOM 910 O O . ASP A 1 111 ? 2.714 -3.036 -4.378 1.00 93.12 111 ASP A O 1
ATOM 914 N N . PHE A 1 112 ? 1.659 -3.654 -2.501 1.00 91.44 112 PHE A N 1
ATOM 915 C CA . PHE A 1 112 ? 2.803 -4.377 -1.951 1.00 91.44 112 PHE A CA 1
ATOM 916 C C . PHE A 1 112 ? 3.121 -5.652 -2.731 1.00 91.44 112 PHE A C 1
ATOM 918 O O . PHE A 1 112 ? 4.297 -5.969 -2.903 1.00 91.44 112 PHE A O 1
ATOM 925 N N . LEU A 1 113 ? 2.117 -6.372 -3.233 1.00 93.31 113 LEU A N 1
ATOM 926 C CA . LEU A 1 113 ? 2.340 -7.530 -4.102 1.00 93.31 113 LEU A CA 1
ATOM 927 C C . LEU A 1 113 ? 3.034 -7.117 -5.405 1.00 93.31 113 LEU A C 1
ATOM 929 O O . LEU A 1 113 ? 3.999 -7.763 -5.815 1.00 93.31 113 LEU A O 1
ATOM 933 N N . GLU A 1 114 ? 2.616 -6.005 -6.011 1.00 91.56 114 GLU A N 1
ATOM 934 C CA . GLU A 1 114 ? 3.312 -5.428 -7.166 1.00 91.56 114 GLU A CA 1
ATOM 935 C C . GLU A 1 114 ? 4.737 -4.979 -6.792 1.00 91.56 114 GLU A C 1
ATOM 937 O O . GLU A 1 114 ? 5.699 -5.271 -7.507 1.00 91.56 114 GLU A O 1
ATOM 942 N N . ALA A 1 115 ? 4.913 -4.363 -5.621 1.00 89.88 115 ALA A N 1
ATOM 943 C CA . ALA A 1 115 ? 6.219 -3.957 -5.108 1.00 89.88 115 ALA A CA 1
ATOM 944 C C . ALA A 1 115 ? 7.172 -5.140 -4.893 1.00 89.88 115 ALA A C 1
ATOM 946 O O . ALA A 1 115 ? 8.364 -5.023 -5.169 1.00 89.88 115 ALA A O 1
ATOM 947 N N . ILE A 1 116 ? 6.674 -6.292 -4.444 1.00 89.12 116 ILE A N 1
ATOM 948 C CA . ILE A 1 116 ? 7.485 -7.507 -4.291 1.00 89.12 116 ILE A CA 1
ATOM 949 C C . ILE A 1 116 ? 8.016 -7.977 -5.650 1.00 89.12 116 ILE A C 1
ATOM 951 O O . ILE A 1 116 ? 9.158 -8.426 -5.732 1.00 89.12 116 ILE A O 1
ATOM 955 N N . VAL A 1 117 ? 7.234 -7.835 -6.723 1.00 89.25 117 VAL A N 1
ATOM 956 C CA . VAL A 1 117 ? 7.684 -8.168 -8.084 1.00 89.25 117 VAL A CA 1
ATOM 957 C C . VAL A 1 117 ? 8.732 -7.166 -8.583 1.00 89.25 117 VAL A C 1
ATOM 959 O O . VAL A 1 117 ? 9.717 -7.564 -9.204 1.00 89.25 117 VAL A O 1
ATOM 962 N N . VAL A 1 118 ? 8.546 -5.872 -8.303 1.00 86.75 118 VAL A N 1
ATOM 963 C CA . VAL A 1 118 ? 9.389 -4.788 -8.843 1.00 86.75 118 VAL A CA 1
ATOM 964 C C . VAL A 1 118 ? 10.691 -4.578 -8.061 1.00 86.75 118 VAL A C 1
ATOM 966 O O . VAL A 1 118 ? 11.748 -4.380 -8.667 1.00 86.75 118 VAL A O 1
ATOM 969 N N . TYR A 1 119 ? 10.630 -4.595 -6.729 1.00 83.25 119 TYR A N 1
ATOM 970 C CA . TYR A 1 119 ? 11.767 -4.342 -5.837 1.00 83.25 119 TYR A CA 1
ATOM 971 C C . TYR A 1 119 ? 12.334 -5.639 -5.240 1.00 83.25 119 TYR A C 1
ATOM 973 O O . TYR A 1 119 ? 13.510 -5.692 -4.882 1.00 83.25 119 TYR A O 1
ATOM 981 N N . GLY A 1 120 ? 11.551 -6.716 -5.192 1.00 85.88 120 GLY A N 1
ATOM 982 C CA . GLY A 1 120 ? 11.979 -8.017 -4.682 1.00 85.88 120 GLY A CA 1
ATOM 983 C C . GLY A 1 120 ? 11.475 -8.320 -3.269 1.00 85.88 120 GLY A C 1
ATOM 984 O O . GLY A 1 120 ? 10.694 -7.587 -2.663 1.00 85.88 120 GLY A O 1
ATOM 985 N N . ASN A 1 121 ? 11.951 -9.438 -2.716 1.00 86.44 121 ASN A N 1
ATOM 986 C CA . ASN A 1 121 ? 11.371 -10.056 -1.519 1.00 86.44 121 ASN A CA 1
ATOM 987 C C . ASN A 1 121 ? 11.553 -9.253 -0.213 1.00 86.44 121 ASN A C 1
ATOM 989 O O . ASN A 1 121 ? 10.918 -9.576 0.783 1.00 86.44 121 ASN A O 1
ATOM 993 N N . HIS A 1 122 ? 12.369 -8.195 -0.194 1.00 82.38 122 HIS A N 1
ATOM 994 C CA . HIS A 1 122 ? 12.513 -7.342 0.993 1.00 82.38 122 HIS A CA 1
ATOM 995 C C . HIS A 1 122 ? 11.206 -6.607 1.344 1.00 82.38 122 HIS A C 1
ATOM 997 O O . HIS A 1 122 ? 10.929 -6.366 2.515 1.00 82.38 122 HIS A O 1
ATOM 1003 N N . MET A 1 123 ? 10.353 -6.327 0.351 1.00 84.56 123 MET A N 1
ATOM 1004 C CA . MET A 1 123 ? 9.032 -5.721 0.573 1.00 84.56 123 MET A CA 1
ATOM 1005 C C . MET A 1 123 ? 8.057 -6.662 1.298 1.00 84.56 123 MET A C 1
ATOM 1007 O O . MET A 1 123 ? 7.134 -6.204 1.968 1.00 84.56 123 MET A O 1
ATOM 1011 N N . ASN A 1 124 ? 8.290 -7.975 1.226 1.00 87.88 124 ASN A N 1
ATOM 1012 C CA . ASN A 1 124 ? 7.452 -8.988 1.864 1.00 87.88 124 ASN A CA 1
ATOM 1013 C C . ASN A 1 124 ? 7.526 -8.918 3.397 1.00 87.88 124 ASN A C 1
ATOM 1015 O O . ASN A 1 124 ? 6.540 -9.167 4.084 1.00 87.88 124 ASN A O 1
ATOM 1019 N N . GLU A 1 125 ? 8.682 -8.550 3.955 1.00 87.75 125 GLU A N 1
ATOM 1020 C CA . GLU A 1 125 ? 8.832 -8.387 5.405 1.00 87.75 125 GLU A CA 1
ATOM 1021 C C . GLU A 1 125 ? 7.972 -7.234 5.933 1.00 87.75 125 GLU A C 1
ATOM 1023 O O . GLU A 1 125 ? 7.310 -7.376 6.963 1.00 87.75 125 GLU A O 1
ATOM 1028 N N . TYR A 1 126 ? 7.927 -6.118 5.200 1.00 86.00 126 TYR A N 1
ATOM 1029 C CA . TYR A 1 126 ? 7.074 -4.978 5.533 1.00 86.00 126 TYR A CA 1
ATOM 1030 C C . TYR A 1 126 ? 5.591 -5.317 5.384 1.00 86.00 126 TYR A C 1
ATOM 1032 O O . TYR A 1 126 ? 4.809 -4.993 6.278 1.00 86.00 126 TYR A O 1
ATOM 1040 N N . LEU A 1 127 ? 5.214 -6.033 4.318 1.00 89.00 127 LEU A N 1
ATOM 1041 C CA . LEU A 1 127 ? 3.839 -6.495 4.129 1.00 89.00 127 LEU A CA 1
ATOM 1042 C C . LEU A 1 127 ? 3.383 -7.394 5.285 1.00 89.00 127 LEU A C 1
ATOM 1044 O O . LEU A 1 127 ? 2.313 -7.169 5.840 1.00 89.00 127 LEU A O 1
ATOM 1048 N N . LYS A 1 128 ? 4.205 -8.362 5.708 1.00 89.75 128 LYS A N 1
ATOM 1049 C CA . LYS A 1 128 ? 3.877 -9.252 6.836 1.00 89.75 128 LYS A CA 1
ATOM 1050 C C . LYS A 1 128 ? 3.678 -8.495 8.146 1.00 89.75 128 LYS A C 1
ATOM 1052 O O . LYS A 1 128 ? 2.744 -8.792 8.888 1.00 89.75 128 LYS A O 1
ATOM 1057 N N . LYS A 1 129 ? 4.539 -7.513 8.436 1.00 86.88 129 LYS A N 1
ATOM 1058 C CA . LYS A 1 129 ? 4.388 -6.653 9.621 1.00 86.88 129 LYS A CA 1
ATOM 1059 C C . LYS A 1 129 ? 3.082 -5.861 9.562 1.00 86.88 129 LYS A C 1
ATOM 1061 O O . LYS A 1 129 ? 2.334 -5.840 10.535 1.00 86.88 129 LYS A O 1
ATOM 1066 N N . LEU A 1 130 ? 2.776 -5.277 8.404 1.00 85.81 130 LEU A N 1
ATOM 1067 C CA . LEU A 1 130 ? 1.540 -4.528 8.193 1.00 85.81 130 LEU A CA 1
ATOM 1068 C C . LEU A 1 130 ? 0.291 -5.424 8.308 1.00 85.81 130 LEU A C 1
ATOM 1070 O O . LEU A 1 130 ? -0.682 -5.033 8.947 1.00 85.81 130 LEU A O 1
ATOM 1074 N N . GLN A 1 131 ? 0.329 -6.637 7.748 1.00 89.69 131 GLN A N 1
ATOM 1075 C CA . GLN A 1 131 ? -0.729 -7.644 7.884 1.00 89.69 131 GLN A CA 1
ATOM 1076 C C . GLN A 1 131 ? -0.953 -8.024 9.348 1.00 89.69 131 GLN A C 1
ATOM 1078 O O . GLN A 1 131 ? -2.095 -8.042 9.799 1.00 89.69 131 GLN A O 1
ATOM 1083 N N . SER A 1 132 ? 0.118 -8.276 10.107 1.00 86.12 132 SER A N 1
ATOM 1084 C CA . SER A 1 132 ? 0.023 -8.584 11.539 1.00 86.12 132 SER A CA 1
ATOM 1085 C C . SER A 1 132 ? -0.659 -7.455 12.310 1.00 86.12 132 SER A C 1
ATOM 1087 O O . SER A 1 132 ? -1.548 -7.710 13.121 1.00 86.12 132 SER A O 1
ATOM 1089 N N . TYR A 1 133 ? -0.282 -6.207 12.028 1.00 83.81 133 TYR A N 1
ATOM 1090 C CA . TYR A 1 133 ? -0.909 -5.034 12.629 1.00 83.81 133 TYR A CA 1
ATOM 1091 C C . TYR A 1 133 ? -2.400 -4.935 12.271 1.00 83.81 133 TYR A C 1
ATOM 1093 O O . TYR A 1 133 ? -3.244 -4.747 13.147 1.00 83.81 133 TYR A O 1
ATOM 1101 N N . HIS A 1 134 ? -2.747 -5.116 10.993 1.00 87.62 134 HIS A N 1
ATOM 1102 C CA . HIS A 1 134 ? -4.139 -5.102 10.541 1.00 87.62 134 HIS A CA 1
ATOM 1103 C C . HIS A 1 134 ? -4.974 -6.196 11.225 1.00 87.62 134 HIS A C 1
ATOM 1105 O O . HIS A 1 134 ? -6.087 -5.935 11.683 1.00 87.62 134 HIS A O 1
ATOM 1111 N N . TRP A 1 135 ? -4.419 -7.403 11.367 1.00 87.00 135 TRP A N 1
ATOM 1112 C CA . TRP A 1 135 ? -5.076 -8.518 12.053 1.00 87.00 135 TRP A CA 1
ATOM 1113 C C . TRP A 1 135 ? -5.328 -8.229 13.532 1.00 87.00 135 TRP A C 1
ATOM 1115 O O . TRP A 1 135 ? -6.421 -8.494 14.033 1.00 87.00 135 TRP A O 1
ATOM 1125 N N . ASN A 1 136 ? -4.352 -7.645 14.227 1.00 83.50 136 ASN A N 1
ATOM 1126 C CA . ASN A 1 136 ? -4.509 -7.249 15.627 1.00 83.50 136 ASN A CA 1
ATOM 1127 C C . ASN A 1 136 ? -5.619 -6.202 15.792 1.00 83.50 136 ASN A C 1
ATOM 1129 O O . ASN A 1 136 ? -6.457 -6.304 16.698 1.00 83.50 136 ASN A O 1
ATOM 1133 N N . LEU A 1 137 ? -5.678 -5.233 14.876 1.00 82.75 137 LEU A N 1
ATOM 1134 C CA . LEU A 1 137 ? -6.730 -4.222 14.855 1.00 82.75 137 LEU A CA 1
ATOM 1135 C C . LEU A 1 137 ? -8.112 -4.852 14.614 1.00 82.75 137 LEU A C 1
ATOM 1137 O O . LEU A 1 137 ? -9.071 -4.518 15.310 1.00 82.75 137 LEU A O 1
ATOM 1141 N N . TRP A 1 138 ? -8.205 -5.807 13.686 1.00 84.88 138 TRP A N 1
ATOM 1142 C CA . TRP A 1 138 ? -9.439 -6.539 13.396 1.00 84.88 138 TRP A CA 1
ATOM 1143 C C . TRP A 1 138 ? -9.942 -7.344 14.594 1.00 84.88 138 TRP A C 1
ATOM 1145 O O . TRP A 1 138 ? -11.114 -7.248 14.954 1.00 84.88 138 TRP A O 1
ATOM 1155 N N . ILE A 1 139 ? -9.061 -8.098 15.258 1.00 80.06 139 ILE A N 1
ATOM 1156 C CA . ILE A 1 139 ? -9.410 -8.869 16.461 1.00 80.06 139 ILE A CA 1
ATOM 1157 C C . ILE A 1 139 ? -9.916 -7.935 17.563 1.00 80.06 139 ILE A C 1
ATOM 1159 O O . ILE A 1 139 ? -10.897 -8.249 18.239 1.00 80.06 139 ILE A O 1
ATOM 1163 N N . THR A 1 140 ? -9.288 -6.769 17.720 1.00 78.56 140 THR A N 1
ATOM 1164 C CA . THR A 1 140 ? -9.717 -5.753 18.687 1.00 78.56 140 THR A CA 1
ATOM 1165 C C . THR A 1 140 ? -11.118 -5.236 18.356 1.00 78.56 140 THR A C 1
ATOM 1167 O O . THR A 1 140 ? -11.989 -5.209 19.227 1.00 78.56 140 THR A O 1
ATOM 1170 N N . TYR A 1 141 ? -11.375 -4.902 17.091 1.00 81.81 141 TYR A N 1
ATOM 1171 C CA . TYR A 1 141 ? -12.693 -4.476 16.620 1.00 81.81 141 TYR A CA 1
ATOM 1172 C C . TYR A 1 141 ? -13.772 -5.567 16.791 1.00 81.81 141 TYR A C 1
ATOM 1174 O O . TYR A 1 141 ? -14.869 -5.290 17.279 1.00 81.81 141 TYR A O 1
ATOM 1182 N N . LEU A 1 142 ? -13.474 -6.829 16.471 1.00 79.38 142 LEU A N 1
ATOM 1183 C CA . LEU A 1 142 ? -14.393 -7.948 16.712 1.00 79.38 142 LEU A CA 1
ATOM 1184 C C . LEU A 1 142 ? -14.673 -8.146 18.206 1.00 79.38 142 LEU A C 1
ATOM 1186 O O . LEU A 1 142 ? -15.813 -8.363 18.614 1.00 79.38 142 LEU A O 1
ATOM 1190 N N . GLY A 1 143 ? -13.640 -8.035 19.042 1.00 72.69 143 GLY A N 1
ATOM 1191 C CA . GLY A 1 143 ? -13.779 -8.110 20.492 1.00 72.69 143 GLY A CA 1
ATOM 1192 C C . GLY A 1 143 ? -14.715 -7.035 21.049 1.00 72.69 143 GLY A C 1
ATOM 1193 O O . GLY A 1 143 ? -15.469 -7.309 21.984 1.00 72.69 143 GLY A O 1
ATOM 1194 N N . TYR A 1 144 ? -14.714 -5.836 20.464 1.00 71.38 144 TYR A N 1
ATOM 1195 C CA . TYR A 1 144 ? -15.667 -4.781 20.805 1.00 71.38 144 TYR A CA 1
ATOM 1196 C C . TYR A 1 144 ? -17.104 -5.162 20.449 1.00 71.38 144 TYR A C 1
ATOM 1198 O O . TYR A 1 144 ? -17.983 -5.150 21.312 1.00 71.38 144 TYR A O 1
ATOM 1206 N N . THR A 1 145 ? -17.337 -5.507 19.181 1.00 70.00 145 THR A N 1
ATOM 1207 C CA . THR A 1 145 ? -18.685 -5.730 18.639 1.00 70.00 145 THR A CA 1
ATOM 1208 C C . THR A 1 145 ? -19.378 -6.910 19.320 1.00 70.00 145 THR A C 1
ATOM 1210 O O . THR A 1 145 ? -20.529 -6.791 19.732 1.00 70.00 145 THR A O 1
ATOM 1213 N N . VAL A 1 146 ? -18.660 -8.014 19.558 1.00 69.62 146 VAL A N 1
ATOM 1214 C CA . VAL A 1 146 ? -19.205 -9.213 20.221 1.00 69.62 146 VAL A CA 1
ATOM 1215 C C . VAL A 1 146 ? -19.529 -8.976 21.700 1.00 69.62 146 VAL A C 1
ATOM 1217 O O . VAL A 1 146 ? -20.492 -9.538 22.222 1.00 69.62 146 VAL A O 1
ATOM 1220 N N . ASN A 1 147 ? -18.733 -8.175 22.413 1.00 63.12 147 ASN A N 1
ATOM 1221 C CA . ASN A 1 147 ? -18.972 -7.934 23.838 1.00 63.12 147 ASN A CA 1
ATOM 1222 C C . ASN A 1 147 ? -19.966 -6.796 24.104 1.00 63.12 147 ASN A C 1
ATOM 1224 O O . ASN A 1 147 ? -20.597 -6.796 25.164 1.00 63.12 147 ASN A O 1
ATOM 1228 N N . LYS A 1 148 ? -20.152 -5.867 23.154 1.00 61.44 148 LYS A N 1
ATOM 1229 C CA . LYS A 1 148 ? -21.223 -4.858 23.203 1.00 61.44 148 LYS A CA 1
ATOM 1230 C C . LYS A 1 148 ? -22.594 -5.520 23.381 1.00 61.44 148 LYS A C 1
ATOM 1232 O O . LYS A 1 148 ? -23.384 -5.067 24.207 1.00 61.44 148 LYS A O 1
ATOM 1237 N N . ASP A 1 149 ? -22.822 -6.632 22.689 1.00 59.84 149 ASP A N 1
ATOM 1238 C CA . ASP A 1 149 ? -24.078 -7.392 22.720 1.00 59.84 149 ASP A CA 1
ATOM 1239 C C . ASP A 1 149 ? -24.327 -8.110 24.068 1.00 59.84 149 ASP A C 1
ATOM 1241 O O . ASP A 1 149 ? -25.455 -8.421 24.438 1.00 59.84 149 ASP A O 1
ATOM 1245 N N . LYS A 1 150 ? -23.278 -8.315 24.881 1.00 60.34 150 LYS A N 1
ATOM 1246 C CA . LYS A 1 150 ? -23.358 -8.989 26.194 1.00 60.34 150 LYS A CA 1
ATOM 1247 C C . LYS A 1 150 ? -23.606 -8.040 27.375 1.00 60.34 150 LYS A C 1
ATOM 1249 O O . LYS A 1 150 ? -23.494 -8.450 28.529 1.00 60.34 150 LYS A O 1
ATOM 1254 N N . GLY A 1 151 ? -23.896 -6.762 27.120 1.00 55.22 151 GLY A N 1
ATOM 1255 C CA . GLY A 1 151 ? -24.219 -5.775 28.161 1.00 55.22 151 GLY A CA 1
ATOM 1256 C C . GLY A 1 151 ? -23.036 -5.329 29.034 1.00 55.22 151 GLY A C 1
ATOM 1257 O O . GLY A 1 151 ? -23.207 -4.508 29.931 1.00 55.22 151 GLY A O 1
ATOM 1258 N N . THR A 1 152 ? -21.816 -5.803 28.770 1.00 54.62 152 THR A N 1
ATOM 1259 C CA . THR A 1 152 ? -20.608 -5.449 29.535 1.00 54.62 152 THR A CA 1
ATOM 1260 C C . THR A 1 152 ? -19.958 -4.180 28.961 1.00 54.62 152 THR A C 1
ATOM 1262 O O . THR A 1 152 ? -18.839 -4.204 28.453 1.00 54.62 152 THR A O 1
ATOM 1265 N N . ARG A 1 153 ? -20.688 -3.053 28.981 1.00 52.16 153 ARG A N 1
ATOM 1266 C CA . ARG A 1 153 ? -20.262 -1.799 28.320 1.00 52.16 153 ARG A CA 1
ATOM 1267 C C . ARG A 1 153 ? -19.049 -1.132 28.992 1.00 52.16 153 ARG A C 1
ATOM 1269 O O . ARG A 1 153 ? -18.200 -0.599 28.289 1.00 52.16 153 ARG A O 1
ATOM 1276 N N . GLU A 1 154 ? -18.915 -1.184 30.317 1.00 47.84 154 GLU A N 1
ATOM 1277 C CA . GLU A 1 154 ? -17.968 -0.317 31.051 1.00 47.84 154 GLU A CA 1
ATOM 1278 C C . GLU A 1 154 ? -16.496 -0.779 31.028 1.00 47.84 154 GLU A C 1
ATOM 1280 O O . GLU A 1 154 ? -15.593 0.055 31.013 1.00 47.84 154 GLU A O 1
ATOM 1285 N N . GLY A 1 155 ? -16.219 -2.087 30.959 1.00 47.34 155 GLY A N 1
ATOM 1286 C CA . GLY A 1 155 ? -14.842 -2.619 30.990 1.00 47.34 155 GLY A CA 1
ATOM 1287 C C . GLY A 1 155 ? -14.159 -2.751 29.622 1.00 47.34 155 GLY A C 1
ATOM 1288 O O . GLY A 1 155 ? -12.941 -2.905 29.544 1.00 47.34 155 GLY A O 1
ATOM 1289 N N . LEU A 1 156 ? -14.936 -2.715 28.536 1.00 47.78 156 LEU A N 1
ATOM 1290 C CA . LEU A 1 156 ? -14.450 -2.912 27.165 1.00 47.78 156 LEU A CA 1
ATOM 1291 C C . LEU A 1 156 ? -14.380 -1.627 26.356 1.00 47.78 156 LEU A C 1
ATOM 1293 O O . LEU A 1 156 ? -13.541 -1.535 25.468 1.00 47.78 156 LEU A O 1
ATOM 1297 N N . TYR A 1 157 ? -15.183 -0.621 26.702 1.00 47.69 157 TYR A N 1
ATOM 1298 C CA . TYR A 1 157 ? -14.972 0.732 26.207 1.00 47.69 157 TYR A CA 1
ATOM 1299 C C . TYR A 1 157 ? -13.616 1.266 26.637 1.00 47.69 157 TYR A C 1
ATOM 1301 O O . TYR A 1 157 ? -12.905 1.800 25.801 1.00 47.69 157 TYR A O 1
ATOM 1309 N N . SER A 1 158 ? -13.211 1.043 27.891 1.00 44.16 158 SER A N 1
ATOM 1310 C CA . SER A 1 158 ? -11.852 1.347 28.328 1.00 44.16 158 SER A CA 1
ATOM 1311 C C . SER A 1 158 ? -10.833 0.444 27.640 1.00 44.16 158 SER A C 1
ATOM 1313 O O . SER A 1 158 ? -9.819 0.945 27.216 1.00 44.16 158 SER A O 1
ATOM 1315 N N . LYS A 1 159 ? -11.074 -0.849 27.400 1.00 48.75 159 LYS A N 1
ATOM 1316 C CA . LYS A 1 159 ? -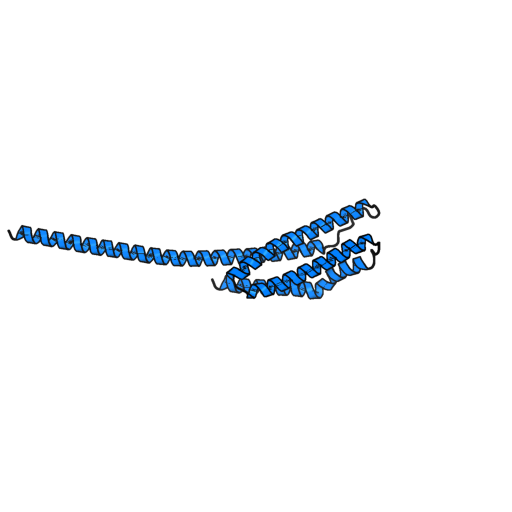10.108 -1.666 26.640 1.00 48.75 159 LYS A CA 1
ATOM 1317 C C . LYS A 1 159 ? -10.008 -1.315 25.163 1.00 48.75 159 LYS A C 1
ATOM 1319 O O . LYS A 1 159 ? -8.926 -1.477 24.636 1.00 48.75 159 LYS A O 1
ATOM 1324 N N . LEU A 1 160 ? -11.060 -0.843 24.494 1.00 51.38 160 LEU A N 1
ATOM 1325 C CA . LEU A 1 160 ? -10.921 -0.299 23.148 1.00 51.38 160 LEU A CA 1
ATOM 1326 C C . LEU A 1 160 ? -10.299 1.074 23.210 1.00 51.38 160 LEU A C 1
ATOM 1328 O O . LEU A 1 160 ? -9.260 1.225 22.617 1.00 51.38 160 LEU A O 1
ATOM 1332 N N . PHE A 1 161 ? -10.838 2.033 23.964 1.00 49.22 161 PHE A N 1
ATOM 1333 C CA . PHE A 1 161 ? -10.253 3.371 24.077 1.00 49.22 161 PHE A CA 1
ATOM 1334 C C . PHE A 1 161 ? -8.818 3.347 24.588 1.00 49.22 161 PHE A C 1
ATOM 1336 O O . PHE A 1 161 ? -8.015 4.075 24.041 1.00 49.22 161 PHE A O 1
ATOM 1343 N N . TYR A 1 162 ? -8.453 2.498 25.547 1.00 44.72 162 TYR A N 1
ATOM 1344 C CA . TYR A 1 162 ? -7.073 2.298 25.990 1.00 44.72 162 TYR A CA 1
ATOM 1345 C C . TYR A 1 162 ? -6.303 1.366 25.035 1.00 44.72 162 TYR A C 1
ATOM 1347 O O . TYR A 1 162 ? -5.221 1.735 24.645 1.00 44.72 162 TYR A O 1
ATOM 1355 N N . ASN A 1 163 ? -6.806 0.273 24.452 1.00 46.41 163 ASN A N 1
ATOM 1356 C CA . ASN A 1 163 ? -6.054 -0.397 23.354 1.00 46.41 163 ASN A CA 1
ATOM 1357 C C . ASN A 1 163 ? -6.111 0.355 22.009 1.00 46.41 163 ASN A C 1
ATOM 1359 O O . ASN A 1 163 ? -5.690 -0.162 20.983 1.00 46.41 163 ASN A O 1
ATOM 1363 N N . ILE A 1 164 ? -6.644 1.570 21.974 1.00 46.03 164 ILE A N 1
ATOM 1364 C CA . ILE A 1 164 ? -6.672 2.448 20.804 1.00 46.03 164 ILE A CA 1
ATOM 1365 C C . ILE A 1 164 ? -5.922 3.758 21.104 1.00 46.03 164 ILE A C 1
ATOM 1367 O O . ILE A 1 164 ? -5.285 4.300 20.202 1.00 46.03 164 ILE A O 1
ATOM 1371 N N . GLN A 1 165 ? -5.941 4.244 22.353 1.00 39.12 165 GLN A N 1
ATOM 1372 C CA . GLN A 1 165 ? -5.186 5.407 22.854 1.00 39.12 165 GLN A CA 1
ATOM 1373 C C . GLN A 1 165 ? -3.899 5.045 23.619 1.00 39.12 165 GLN A C 1
ATOM 1375 O O . GLN A 1 165 ? -2.989 5.848 23.641 1.00 39.12 165 GLN A O 1
ATOM 1380 N N . ASP A 1 166 ? -3.786 3.881 24.249 1.00 37.50 166 ASP A N 1
ATOM 1381 C CA . ASP A 1 166 ? -2.593 3.368 24.968 1.00 37.50 166 ASP A CA 1
ATOM 1382 C C . ASP A 1 166 ? -1.729 2.493 24.038 1.00 37.50 166 ASP A C 1
ATOM 1384 O O . ASP A 1 166 ? -0.504 2.580 24.018 1.00 37.50 166 ASP A O 1
ATOM 1388 N N . VAL A 1 167 ? -2.365 1.794 23.090 1.00 40.75 167 VAL A N 1
ATOM 1389 C CA . VAL A 1 167 ? -1.705 1.311 21.857 1.00 40.75 167 VAL A CA 1
ATOM 1390 C C . VAL A 1 167 ? -1.166 2.470 20.998 1.00 40.75 167 VAL A C 1
ATOM 1392 O O . VAL A 1 167 ? -0.300 2.271 20.142 1.00 40.75 167 VAL A O 1
ATOM 1395 N N . SER A 1 168 ? -1.598 3.711 21.266 1.00 42.03 168 SER A N 1
ATOM 1396 C CA . SER A 1 168 ? -1.019 4.906 20.644 1.00 42.03 168 SER A CA 1
ATOM 1397 C C . SER A 1 168 ? 0.399 5.227 21.141 1.00 42.03 168 SER A C 1
ATOM 1399 O O . SER A 1 168 ? 1.020 6.154 20.620 1.00 42.03 168 SER A O 1
ATOM 1401 N N . GLY A 1 169 ? 0.912 4.506 22.142 1.00 44.09 169 GLY A N 1
ATOM 1402 C CA . GLY A 1 169 ? 2.289 4.637 22.605 1.00 44.09 169 GLY A CA 1
ATOM 1403 C C . GLY A 1 169 ? 3.268 3.782 21.805 1.00 44.09 169 GLY A C 1
ATOM 1404 O O . GLY A 1 169 ? 4.272 4.307 21.341 1.00 44.09 169 GLY A O 1
ATOM 1405 N N . SER A 1 170 ? 2.992 2.485 21.627 1.00 46.97 170 SER A N 1
ATOM 1406 C CA . SER A 1 170 ? 3.934 1.541 21.003 1.00 46.97 170 SER A CA 1
ATOM 1407 C C . SER A 1 17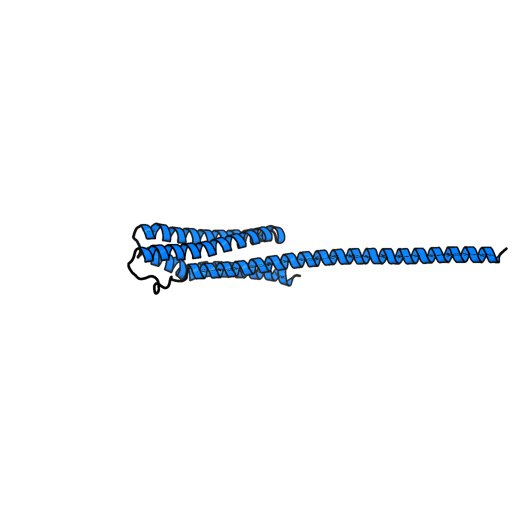0 ? 3.565 1.145 19.575 1.00 46.97 170 SER A C 1
ATOM 1409 O O . SER A 1 170 ? 4.433 1.199 18.716 1.00 46.97 170 SER A O 1
ATOM 1411 N N . GLU A 1 171 ? 2.308 0.803 19.266 1.00 49.38 171 GLU A N 1
ATOM 1412 C CA . GLU A 1 171 ? 1.965 0.312 17.918 1.00 49.38 171 GLU A CA 1
ATOM 1413 C C . GLU A 1 171 ? 1.745 1.448 16.906 1.00 49.38 171 GLU A C 1
ATOM 1415 O O . GLU A 1 171 ? 1.945 1.253 15.710 1.00 49.38 171 GLU A O 1
ATOM 1420 N N . ASP A 1 172 ? 1.374 2.657 17.346 1.00 56.28 172 ASP A N 1
ATOM 1421 C CA . ASP A 1 172 ? 1.459 3.851 16.484 1.00 56.28 172 ASP A CA 1
ATOM 1422 C C . ASP A 1 172 ? 2.908 4.250 16.213 1.00 56.28 172 ASP A C 1
ATOM 1424 O O . ASP A 1 172 ? 3.192 4.800 15.150 1.00 56.28 172 ASP A O 1
ATOM 1428 N N . LEU A 1 173 ? 3.814 3.958 17.151 1.00 58.50 173 LEU A N 1
ATOM 1429 C CA . LEU A 1 173 ? 5.253 4.077 16.953 1.00 58.50 173 LEU A CA 1
ATOM 1430 C C . LEU A 1 173 ? 5.722 3.018 15.956 1.00 58.50 173 LEU A C 1
ATOM 1432 O O . LEU A 1 173 ? 6.352 3.384 14.981 1.00 58.50 173 LEU A O 1
ATOM 1436 N N . GLU A 1 174 ? 5.297 1.760 16.082 1.00 63.25 174 GLU A N 1
ATOM 1437 C CA . GLU A 1 174 ? 5.618 0.704 15.113 1.00 63.25 174 GLU A CA 1
ATOM 1438 C C . GLU A 1 174 ? 5.042 0.976 13.720 1.00 63.25 174 GLU A C 1
ATOM 1440 O O . GLU A 1 174 ? 5.740 0.783 12.728 1.00 63.25 174 GLU A O 1
ATOM 1445 N N . LEU A 1 175 ? 3.797 1.455 13.612 1.00 65.81 175 LEU A N 1
ATOM 1446 C CA . LEU A 1 175 ? 3.213 1.839 12.328 1.00 65.81 175 LEU A CA 1
ATOM 1447 C C . LEU A 1 175 ? 3.943 3.052 11.755 1.00 65.81 175 LEU A C 1
ATOM 1449 O O . LEU A 1 175 ? 4.233 3.073 10.565 1.00 65.81 175 LEU A O 1
ATOM 1453 N N . LYS A 1 176 ? 4.258 4.058 12.576 1.00 68.88 176 LYS A N 1
ATOM 1454 C CA . LYS A 1 176 ? 5.014 5.241 12.146 1.00 68.88 176 LYS A CA 1
ATOM 1455 C C . LYS A 1 176 ? 6.437 4.879 11.726 1.00 68.88 176 LYS A C 1
ATOM 1457 O O . LYS A 1 176 ? 6.884 5.392 10.709 1.00 68.88 176 LYS A O 1
ATOM 1462 N N . ASP A 1 177 ? 7.106 3.991 12.446 1.00 72.00 177 ASP A N 1
ATOM 1463 C CA . ASP A 1 177 ? 8.449 3.497 12.150 1.00 72.00 177 ASP A CA 1
ATOM 1464 C C . ASP A 1 177 ? 8.432 2.623 10.894 1.00 72.00 177 ASP A C 1
ATOM 1466 O O . ASP A 1 177 ? 9.328 2.716 10.062 1.00 72.00 177 ASP A O 1
ATOM 1470 N N . LEU A 1 178 ? 7.385 1.816 10.702 1.00 72.06 178 LEU A N 1
ATOM 1471 C CA . LEU A 1 178 ? 7.168 1.035 9.487 1.00 72.06 178 LEU A CA 1
ATOM 1472 C C . LEU A 1 178 ? 6.901 1.949 8.288 1.00 72.06 178 LEU A C 1
ATOM 1474 O O . LEU A 1 178 ? 7.513 1.756 7.242 1.00 72.06 178 LEU A O 1
ATOM 1478 N N . VAL A 1 179 ? 6.054 2.970 8.449 1.00 72.94 179 VAL A N 1
ATOM 1479 C CA . VAL A 1 179 ? 5.808 4.004 7.432 1.00 72.94 179 VAL A CA 1
ATOM 1480 C C . VAL A 1 179 ? 7.112 4.725 7.101 1.00 72.94 179 VAL A C 1
ATOM 1482 O O . VAL A 1 179 ? 7.453 4.799 5.930 1.00 72.94 179 VAL A O 1
ATOM 1485 N N . GLN A 1 180 ? 7.881 5.167 8.101 1.00 77.50 180 GLN A N 1
ATOM 1486 C CA . GLN A 1 180 ? 9.171 5.835 7.901 1.00 77.50 180 GLN A CA 1
ATOM 1487 C C . GLN A 1 180 ? 10.214 4.920 7.253 1.00 77.50 180 GLN A C 1
ATOM 1489 O O . GLN A 1 180 ? 10.992 5.363 6.413 1.00 77.50 180 GLN A O 1
ATOM 1494 N N . ALA A 1 181 ? 10.238 3.634 7.604 1.00 75.25 181 ALA A N 1
ATOM 1495 C CA . ALA A 1 181 ? 11.134 2.666 6.988 1.00 75.25 181 ALA A CA 1
ATOM 1496 C C . ALA A 1 181 ? 10.772 2.429 5.517 1.00 75.25 181 ALA A C 1
ATOM 1498 O O . ALA A 1 181 ? 11.666 2.359 4.674 1.00 75.25 181 ALA A O 1
ATOM 1499 N N . ILE A 1 182 ? 9.476 2.343 5.199 1.00 74.69 182 ILE A N 1
ATOM 1500 C CA . ILE A 1 182 ? 8.986 2.244 3.821 1.00 74.69 182 ILE A CA 1
ATOM 1501 C C . ILE A 1 182 ? 9.273 3.540 3.064 1.00 74.69 182 ILE A C 1
ATOM 1503 O O . ILE A 1 182 ? 9.749 3.476 1.939 1.00 74.69 182 ILE A O 1
ATOM 1507 N N . GLU A 1 183 ? 9.060 4.704 3.673 1.00 74.88 183 GLU A N 1
ATOM 1508 C CA . GLU A 1 183 ? 9.403 6.006 3.098 1.00 74.88 183 GLU A CA 1
ATOM 1509 C C . GLU A 1 183 ? 10.876 6.086 2.749 1.00 74.88 183 GLU A C 1
ATOM 15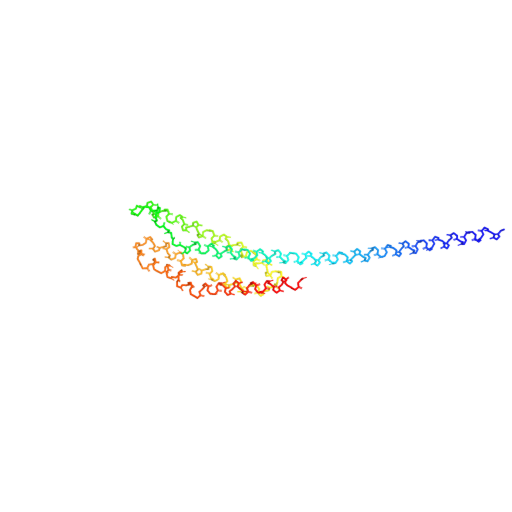11 O O . GLU A 1 183 ? 11.201 6.291 1.588 1.00 74.88 183 GLU A O 1
ATOM 1516 N N . HIS A 1 184 ? 11.764 5.829 3.705 1.00 78.25 184 HIS A N 1
ATOM 1517 C CA . HIS A 1 184 ? 13.202 5.874 3.476 1.00 78.25 184 HIS A CA 1
ATOM 1518 C C . HIS A 1 184 ? 13.639 4.865 2.404 1.00 78.25 184 HIS A C 1
ATOM 1520 O O . HIS A 1 184 ? 14.510 5.140 1.577 1.00 78.25 184 HIS A O 1
ATOM 1526 N N . LEU A 1 185 ? 13.031 3.677 2.382 1.00 74.88 185 LEU A N 1
ATOM 1527 C CA . LEU A 1 185 ? 13.297 2.674 1.357 1.00 74.88 185 LEU A CA 1
ATOM 1528 C C . LEU A 1 185 ? 12.852 3.171 -0.024 1.00 74.88 185 LEU A C 1
ATOM 1530 O O . LEU A 1 185 ? 13.637 3.126 -0.970 1.00 74.88 185 LEU A O 1
ATOM 1534 N N . LEU A 1 186 ? 11.635 3.701 -0.138 1.00 72.62 186 LEU A N 1
ATOM 1535 C CA . LEU A 1 186 ? 11.097 4.229 -1.388 1.00 72.62 186 LEU A CA 1
ATOM 1536 C C . LEU A 1 186 ? 11.849 5.488 -1.840 1.00 72.62 186 LEU A C 1
ATOM 1538 O O . LEU A 1 186 ? 12.152 5.598 -3.022 1.00 72.62 186 LEU A O 1
ATOM 1542 N N . GLU A 1 187 ? 12.240 6.385 -0.936 1.00 71.62 187 GLU A N 1
ATOM 1543 C CA . GLU A 1 187 ? 13.065 7.569 -1.208 1.00 71.62 187 GLU A CA 1
ATOM 1544 C C . GLU A 1 187 ? 14.448 7.202 -1.751 1.00 71.62 187 GLU A C 1
ATOM 1546 O O . GLU A 1 187 ? 14.936 7.835 -2.689 1.00 71.62 187 GLU A O 1
ATOM 1551 N N . ASN A 1 188 ? 15.067 6.132 -1.244 1.00 71.81 188 ASN A N 1
ATOM 1552 C CA . ASN A 1 188 ? 16.314 5.614 -1.809 1.00 71.81 188 ASN A CA 1
ATOM 1553 C C . ASN A 1 188 ? 16.139 5.100 -3.246 1.00 71.81 188 ASN A C 1
ATOM 1555 O O . ASN A 1 188 ? 17.047 5.240 -4.065 1.00 71.81 188 ASN A O 1
ATOM 1559 N N . TYR A 1 189 ? 14.978 4.531 -3.583 1.00 66.75 189 TYR A N 1
ATOM 1560 C CA . TYR A 1 189 ? 14.664 4.140 -4.962 1.00 66.75 189 TYR A CA 1
ATOM 1561 C C . TYR A 1 189 ? 14.248 5.321 -5.846 1.00 66.75 189 TYR A C 1
ATOM 1563 O O . TYR A 1 189 ? 14.425 5.253 -7.062 1.00 66.75 189 TYR A O 1
ATOM 1571 N N . LEU A 1 190 ? 13.716 6.391 -5.253 1.00 63.25 190 LEU A N 1
ATOM 1572 C CA . LEU A 1 190 ? 13.324 7.618 -5.948 1.00 63.25 190 LEU A CA 1
ATOM 1573 C C . LEU A 1 190 ? 14.522 8.535 -6.239 1.00 63.25 190 LEU A C 1
ATOM 1575 O O . LEU A 1 190 ? 14.522 9.196 -7.267 1.00 63.25 190 LEU A O 1
ATOM 1579 N N . SER A 1 191 ? 15.536 8.563 -5.367 1.00 60.28 191 SER A N 1
ATOM 1580 C CA . SER A 1 191 ? 16.739 9.408 -5.496 1.00 60.28 191 SER A CA 1
ATOM 1581 C C . SER A 1 191 ? 17.864 8.793 -6.338 1.00 60.28 191 SER A C 1
ATOM 1583 O O . SER A 1 191 ? 18.783 9.501 -6.743 1.00 60.28 191 SER A O 1
ATOM 1585 N N . ARG A 1 192 ? 17.821 7.476 -6.591 1.00 52.16 192 ARG A N 1
ATOM 1586 C CA . ARG A 1 192 ? 18.816 6.749 -7.405 1.00 52.16 192 ARG A CA 1
ATOM 1587 C C . ARG A 1 192 ? 18.504 6.684 -8.905 1.00 52.16 192 ARG A C 1
ATOM 1589 O O . ARG A 1 192 ? 19.326 6.137 -9.642 1.00 52.16 192 ARG A O 1
ATOM 1596 N N . ASN A 1 193 ? 17.355 7.197 -9.338 1.00 43.69 193 ASN A N 1
ATOM 1597 C CA . ASN A 1 193 ? 16.993 7.360 -10.751 1.00 43.69 193 ASN A CA 1
ATOM 1598 C C . ASN A 1 193 ? 17.135 8.824 -11.163 1.00 43.69 193 ASN A C 1
ATOM 1600 O O . ASN A 1 193 ? 17.469 9.042 -12.346 1.00 43.69 193 ASN A O 1
#

Organism: NCBI:txid2202203

pLDDT: mean 73.76, std 15.16, range [37.5, 95.12]

Radius of gyration: 32.55 Å; chains: 1; bounding box: 71×25×109 Å

Secondary structure (DSSP, 8-state):
-HHHHHHHHHHHHHHHHHHHHHHHHHHHHHHHHHHHHHHHHHHHHHHHHHHHHHHHHHHHHHHHHHHHHHHS---TTSS-TT-HHHHHHHHHHHHHHHHHHHHHHHHHHHHHHHHHHHH-THHHHHHHHHHHHHHHHHHHHHHHHHHHTTT-HHHHHHHHHHHHHTHHHHHHHHHHHHHHHHHHHHHHHHH--

Foldseek 3Di:
DVVVVVVVVVVVVVVVVVVVVVVVVVVVVVVVVVVVVVVVVVVVLLVVLLVLLVQLLVLLVQLVVLLVVLLDDPPCPPQDPDDPSSVVVVVVSNVVSLVSNVVSLVSNLVSLVVVCVSVHDVSVVLNVLVVVLNVVVVVLSVVVVVVVVVVPPPPSVCVSNCCSVVVCVPVVVVSVVSSVVSVVVSVVSNVVD